Protein AF-A0A7S1X0F4-F1 (afdb_monomer)

Nearest PDB structures (foldseek):
  4doo-assembly2_B  TM=9.047E-01  e=1.017E-12  Arabidopsis thaliana
  5yx3-assembly1_B  TM=8.019E-01  e=1.095E-11  Deschampsia antarctica
  8v8l-assembly2_B  TM=7.979E-01  e=3.130E-11  Panicum virgatum
  8xks-assembly1_H  TM=5.346E-01  e=3.835E-09  Chlamydomonas reinhardtii
  8xqx-assembly1_P  TM=5.191E-01  e=1.614E-08  Chlamydomonas reinhardtii

Organism: NCBI:txid63592

pLDDT: mean 70.13, std 28.46, range [26.03, 98.5]

Mean predicted aligned error: 17.76 Å

Sequence (353 aa):
MAAVAEEIHAGSSAGRATQQRGRSGRRRWGPIKAVRGVAQGLTSVVRAPARRLRNRNRRGMASMSSQLMEPALSGGTFNQSFQFQQHLDWLTTTVAGGLGRLVTGQQQQNSGLSMSAEERGMSRREFNFPEQLCVDGSCQELAATGHRTWGSWKDGRGLLQIKIYDFALYVDKDKARRSEVGSKFRHREFSDLRDDRQYYNSLRSAPDINMSLLVRTNHVLPIGVMAREYERILRKRITLVGGDRHDPDLNTMLDYFKESNLPEHVKWGPGSVRKGTVLTFRRTGCGGLAAKANHEDLGEVPSQQVAAALFDLYLGDNPVHHKAKRVAGQKVHEIISNAETPVHSLIPKLLPV

Secondary structure (DSSP, 8-state):
------------------------------PPPP---------------------------------------------SHHHHHHHHHHHHHHHHHTTSS--S------------HHHHHTTS------SEEEETTEEEEEEEEEEEEE--GGGT-TT--EEEEEEEEEE-HHHHHHSHHHHHHTTS-HHHHTT-HHHHHHHHH-TTS-EEEEEEESS-EEHHHHHHHHHHHHHHHHHHTTS-TT-HHHHHHHHTTSTTTS-GGGEEETTEEPTTPEEEEEE-TTS-EEEEETTEEEEEE--HHHHHHHHHHHHSSS-S-HHHHHHHHHHHHHHHHT-PPPS----------

Foldseek 3Di:
DDDDDDDDDDDDDDDDDDDDDDDDDDDDDDDDDDDDDDDDDDDDDDDDDDDDDDDDDDDDDDDDDDDDDDDDDPDDPDDDVQVVQVPVVVVVCCVVVVVPDDPDDDDDDDDDDPPDVVVVVPLDPDDDDDQWDDDPNAIWGWQFKDFFFRDDVVNVRNVRRHTFKIKTKTWRLVLLQPFPLLVPPLPPDLVVVLLPQVSLLCVLQGLSIKMKMKIFGQAKAFLVVVLVSCLVQLLVLLVVNVHHSVPVLNVVVSVLSPPVNDDPVQAPDPRIGDHGWMWMWIQDNLLWIWIDTPPHTSDIGNDNSSSSSVSCCCQNPPHSDSVRNSSSSVSSNCSSNPDDDPPPPPPPPDDDD

Structure (mmCIF, N/CA/C/O backbone):
data_AF-A0A7S1X0F4-F1
#
_entry.id   AF-A0A7S1X0F4-F1
#
loop_
_atom_site.group_PDB
_atom_site.id
_atom_site.type_symbol
_atom_site.label_atom_id
_atom_site.label_alt_id
_atom_site.label_comp_id
_atom_site.label_asym_id
_atom_site.label_entity_id
_atom_site.label_seq_id
_atom_site.pdbx_PDB_ins_code
_atom_site.Cartn_x
_atom_site.Cartn_y
_atom_site.Cartn_z
_atom_site.occupancy
_atom_site.B_iso_or_equiv
_atom_site.auth_seq_id
_atom_site.auth_comp_id
_atom_site.auth_asym_id
_atom_site.auth_atom_id
_atom_site.pdbx_PDB_model_num
ATOM 1 N N . MET A 1 1 ? 33.341 29.791 46.006 1.00 37.56 1 MET A N 1
ATOM 2 C CA . MET A 1 1 ? 34.289 28.835 45.395 1.00 37.56 1 MET A CA 1
ATOM 3 C C . MET A 1 1 ? 33.943 28.784 43.911 1.00 37.56 1 MET A C 1
ATOM 5 O O . MET A 1 1 ? 32.870 28.302 43.592 1.00 37.56 1 MET A O 1
ATOM 9 N N . ALA A 1 2 ? 34.533 29.667 43.094 1.00 28.64 2 ALA A N 1
ATOM 10 C CA . ALA A 1 2 ? 35.753 29.420 42.296 1.00 28.64 2 ALA A CA 1
ATOM 11 C C . ALA A 1 2 ? 35.524 28.242 41.317 1.00 28.64 2 ALA A C 1
ATOM 13 O O . ALA A 1 2 ? 35.386 27.123 41.788 1.00 28.64 2 ALA A O 1
ATOM 14 N N . ALA A 1 3 ? 35.184 28.464 40.039 1.00 29.78 3 ALA A N 1
ATOM 15 C CA . ALA A 1 3 ? 35.990 28.971 38.907 1.00 29.78 3 ALA A CA 1
ATOM 16 C C . ALA A 1 3 ? 36.873 27.890 38.244 1.00 29.78 3 ALA A C 1
ATOM 18 O O . ALA A 1 3 ? 37.246 26.932 38.910 1.00 29.78 3 ALA A O 1
ATOM 19 N N . VAL A 1 4 ? 37.233 28.158 36.973 1.00 30.72 4 VAL A N 1
ATOM 20 C CA . VAL A 1 4 ? 38.192 27.495 36.044 1.00 30.72 4 VAL A CA 1
ATOM 21 C C . VAL A 1 4 ? 37.454 26.731 34.921 1.00 30.72 4 VAL A C 1
ATOM 23 O O . VAL A 1 4 ? 36.826 25.718 35.196 1.00 30.72 4 VAL A O 1
ATOM 26 N N . ALA A 1 5 ? 37.269 27.226 33.685 1.00 34.38 5 ALA A N 1
ATOM 27 C CA . ALA A 1 5 ? 38.135 27.871 32.673 1.00 34.38 5 ALA A CA 1
ATOM 28 C C . ALA A 1 5 ? 39.101 26.904 31.965 1.00 34.38 5 ALA A C 1
ATOM 30 O O . ALA A 1 5 ? 39.997 26.385 32.613 1.00 34.38 5 ALA A O 1
ATOM 31 N N . GLU A 1 6 ? 38.967 26.750 30.640 1.00 32.12 6 GLU A N 1
ATOM 32 C CA . GLU A 1 6 ? 40.110 26.845 29.718 1.00 32.12 6 GLU A CA 1
ATOM 33 C C . GLU A 1 6 ? 39.665 27.002 28.253 1.00 32.12 6 GLU A C 1
ATOM 35 O O . GLU A 1 6 ? 38.881 26.225 27.711 1.00 32.12 6 GLU A O 1
ATOM 40 N N . GLU A 1 7 ? 40.205 28.045 27.636 1.00 32.75 7 GLU A N 1
ATOM 41 C CA . GLU A 1 7 ? 40.198 28.406 26.224 1.00 32.75 7 GLU A CA 1
ATOM 42 C C . GLU A 1 7 ? 41.666 28.712 25.911 1.00 32.75 7 GLU A C 1
ATOM 44 O O . GLU A 1 7 ? 42.211 29.567 26.600 1.00 32.75 7 GLU A O 1
ATOM 49 N N . ILE A 1 8 ? 42.305 28.078 24.914 1.00 34.28 8 ILE A N 1
ATOM 50 C CA . ILE A 1 8 ? 43.497 28.636 24.241 1.00 34.28 8 ILE A CA 1
ATOM 51 C C . ILE A 1 8 ? 43.528 28.249 22.749 1.00 34.28 8 ILE A C 1
ATOM 53 O O . ILE A 1 8 ? 43.433 27.086 22.359 1.00 34.28 8 ILE A O 1
ATOM 57 N N . HIS A 1 9 ? 43.714 29.297 21.943 1.00 37.78 9 HIS A N 1
ATOM 58 C CA . HIS A 1 9 ? 44.044 29.385 20.519 1.00 37.78 9 HIS A CA 1
ATOM 59 C C . HIS A 1 9 ? 45.505 29.047 20.159 1.00 37.78 9 HIS A C 1
ATOM 61 O O . HIS A 1 9 ? 46.408 29.336 20.933 1.00 37.78 9 HIS A O 1
ATOM 67 N N . ALA A 1 10 ? 45.734 28.648 18.899 1.00 32.22 10 ALA A N 1
ATOM 68 C CA . ALA A 1 10 ? 46.744 29.177 17.946 1.00 32.22 10 ALA A CA 1
ATOM 69 C C . ALA A 1 10 ? 46.729 28.285 16.678 1.00 32.22 10 ALA A C 1
ATOM 71 O O . ALA A 1 10 ? 46.531 27.085 16.801 1.00 32.22 10 ALA A O 1
ATOM 72 N N . GLY A 1 11 ? 46.912 28.703 15.422 1.00 32.06 11 GLY A N 1
ATOM 73 C CA . GLY A 1 11 ? 47.328 29.964 14.810 1.00 32.06 11 GLY A CA 1
ATOM 74 C C . GLY A 1 11 ? 48.292 29.685 13.630 1.00 32.06 11 GLY A C 1
ATOM 75 O O . GLY A 1 11 ? 49.287 29.002 13.833 1.00 32.06 11 GLY A O 1
ATOM 76 N N . SER A 1 12 ? 48.025 30.284 12.451 1.00 34.06 12 SER A N 1
ATOM 77 C CA . SER A 1 12 ? 48.935 30.527 11.288 1.00 34.06 12 SER A CA 1
ATOM 78 C C . SER A 1 12 ? 49.400 29.337 10.411 1.00 34.06 12 SER A C 1
ATOM 80 O O . SER A 1 12 ? 49.600 28.243 10.902 1.00 34.06 12 SER A O 1
ATOM 82 N N . SER A 1 13 ? 49.671 29.444 9.095 1.00 35.81 13 SER A N 1
ATOM 83 C CA . SER A 1 13 ? 49.665 30.558 8.123 1.00 35.81 13 SER A CA 1
ATOM 84 C C . SER A 1 13 ? 49.889 30.057 6.673 1.00 35.81 13 SER A C 1
ATOM 86 O O . SER A 1 13 ? 50.553 29.051 6.461 1.00 35.81 13 SER A O 1
ATOM 88 N N . ALA A 1 14 ? 49.366 30.841 5.718 1.00 38.28 14 ALA A N 1
ATOM 89 C CA . ALA A 1 14 ? 49.874 31.222 4.385 1.00 38.28 14 ALA A CA 1
ATOM 90 C C . ALA A 1 14 ? 50.371 30.196 3.329 1.00 38.28 14 ALA A C 1
ATOM 92 O O . ALA A 1 14 ? 51.371 29.510 3.494 1.00 38.28 14 ALA A O 1
ATOM 93 N N . GLY A 1 15 ? 49.800 30.317 2.119 1.00 31.64 15 GLY A N 1
ATOM 94 C CA . GLY A 1 15 ? 50.419 29.918 0.847 1.00 31.64 15 GLY A CA 1
ATOM 95 C C . GLY A 1 15 ? 49.664 30.487 -0.366 1.00 31.64 15 GLY A C 1
ATOM 96 O O . GLY A 1 15 ? 48.564 30.047 -0.677 1.00 31.64 15 GLY A O 1
ATOM 97 N N . ARG A 1 16 ? 50.243 31.502 -1.026 1.00 38.06 16 ARG A N 1
ATOM 98 C CA . ARG A 1 16 ? 49.793 32.132 -2.291 1.00 38.06 16 ARG A CA 1
ATOM 99 C C . ARG A 1 16 ? 49.884 31.162 -3.477 1.00 38.06 16 ARG A C 1
ATOM 101 O O . ARG A 1 16 ? 50.877 30.451 -3.548 1.00 38.06 16 ARG A O 1
ATOM 108 N N . ALA A 1 17 ? 49.011 31.312 -4.485 1.00 35.34 17 ALA A N 1
ATOM 109 C CA . ALA A 1 17 ? 49.387 31.182 -5.906 1.00 35.34 17 ALA A CA 1
ATOM 110 C C . ALA A 1 17 ? 48.273 31.613 -6.896 1.00 35.34 17 ALA A C 1
ATOM 112 O O . ALA A 1 17 ? 47.248 30.962 -7.044 1.00 35.34 17 ALA A O 1
ATOM 113 N N . THR A 1 18 ? 48.571 32.706 -7.602 1.00 37.03 18 THR A N 1
ATOM 114 C CA . THR A 1 18 ? 48.453 32.909 -9.061 1.00 37.03 18 THR A CA 1
ATOM 115 C C . THR A 1 18 ? 47.097 32.958 -9.791 1.00 37.03 18 THR A C 1
ATOM 117 O O . THR A 1 18 ? 46.444 31.976 -10.118 1.00 37.03 18 THR A O 1
ATOM 120 N N . GLN A 1 19 ? 46.816 34.188 -10.214 1.00 39.53 19 GLN A N 1
ATOM 121 C CA . GLN A 1 19 ? 46.000 34.666 -11.325 1.00 39.53 19 GLN A CA 1
ATOM 122 C C . GLN A 1 19 ? 46.551 34.233 -12.702 1.00 39.53 19 GLN A C 1
ATOM 124 O O . GLN A 1 19 ? 47.724 34.477 -12.967 1.00 39.53 19 GLN A O 1
ATOM 129 N N . GLN A 1 20 ? 45.709 33.734 -13.624 1.00 36.78 20 GLN A N 1
ATOM 130 C CA . GLN A 1 20 ? 45.892 33.947 -15.074 1.00 36.78 20 GLN A CA 1
ATOM 131 C C . GLN A 1 20 ? 44.615 33.726 -15.922 1.00 36.78 20 GLN A C 1
ATOM 133 O O . GLN A 1 20 ? 44.025 32.656 -15.970 1.00 36.78 20 GLN A O 1
ATOM 138 N N . ARG A 1 21 ? 44.232 34.819 -16.597 1.00 33.50 21 ARG A N 1
ATOM 139 C CA . ARG A 1 21 ? 43.637 34.989 -17.941 1.00 33.50 21 ARG A CA 1
ATOM 140 C C . ARG A 1 21 ? 42.965 33.792 -18.656 1.00 33.50 21 ARG A C 1
ATOM 142 O O . ARG A 1 21 ? 43.633 32.924 -19.190 1.00 33.50 21 ARG A O 1
ATOM 149 N N . GLY A 1 22 ? 41.666 33.969 -18.920 1.00 30.94 22 GLY A N 1
ATOM 150 C CA . GLY A 1 22 ? 41.141 34.274 -20.264 1.00 30.94 22 GLY A CA 1
ATOM 151 C C . GLY A 1 22 ? 41.027 33.153 -21.306 1.00 30.94 22 GLY A C 1
ATOM 152 O O . GLY A 1 22 ? 42.028 32.724 -21.856 1.00 30.94 22 GLY A O 1
ATOM 153 N N . ARG A 1 23 ? 39.799 32.867 -21.765 1.00 35.22 23 ARG A N 1
ATOM 154 C CA . ARG A 1 23 ? 39.347 33.177 -23.142 1.00 35.22 23 ARG A CA 1
ATOM 155 C C . ARG A 1 23 ? 37.924 32.681 -23.422 1.00 35.22 23 ARG A C 1
ATOM 157 O O . ARG A 1 23 ? 37.535 31.560 -23.129 1.00 35.22 23 ARG A O 1
ATOM 164 N N . SER A 1 24 ? 37.196 33.584 -24.063 1.00 36.53 24 SER A N 1
ATOM 165 C CA . SER A 1 24 ? 35.910 33.472 -24.745 1.00 36.53 24 SER A CA 1
ATOM 166 C C . SER A 1 24 ? 35.731 32.242 -25.646 1.00 36.53 24 SER A C 1
ATOM 168 O O . SER A 1 24 ? 36.534 32.019 -26.551 1.00 36.53 24 SER A O 1
ATOM 170 N N . GLY A 1 25 ? 34.583 31.573 -25.518 1.00 33.12 25 GLY A N 1
ATOM 171 C CA . GLY A 1 25 ? 34.045 30.633 -26.504 1.00 33.12 25 GLY A CA 1
ATOM 172 C C . GLY A 1 25 ? 32.607 30.996 -26.876 1.00 33.12 25 GLY A C 1
ATOM 173 O O . GLY A 1 25 ? 31.660 30.453 -26.318 1.00 33.12 25 GLY A O 1
ATOM 174 N N . ARG A 1 26 ? 32.439 31.936 -27.816 1.00 35.41 26 ARG A N 1
ATOM 175 C CA . ARG A 1 26 ? 31.153 32.240 -28.466 1.00 35.41 26 ARG A CA 1
ATOM 176 C C . ARG A 1 26 ? 30.735 31.038 -29.324 1.00 35.41 26 ARG A C 1
ATOM 178 O O . ARG A 1 26 ? 31.394 30.763 -30.323 1.00 35.41 26 ARG A O 1
ATOM 185 N N . ARG A 1 27 ? 29.627 30.362 -28.999 1.00 37.28 27 ARG A N 1
ATOM 186 C CA . ARG A 1 27 ? 28.960 29.442 -29.937 1.00 37.28 27 ARG A CA 1
ATOM 187 C C . ARG A 1 27 ? 27.895 30.204 -30.720 1.00 37.28 27 ARG A C 1
ATOM 189 O O . ARG A 1 27 ? 26.864 30.610 -30.195 1.00 37.28 27 ARG A O 1
ATOM 196 N N . ARG A 1 28 ? 28.234 30.433 -31.986 1.00 32.72 28 ARG A N 1
ATOM 197 C CA . ARG A 1 28 ? 27.423 31.016 -33.053 1.00 32.72 28 ARG A CA 1
ATOM 198 C C . ARG A 1 28 ? 26.321 30.015 -33.420 1.00 32.72 28 ARG A C 1
ATOM 200 O O . ARG A 1 28 ? 26.633 28.926 -33.890 1.00 32.72 28 ARG A O 1
ATOM 207 N N . TRP A 1 29 ? 25.062 30.390 -33.226 1.00 33.31 29 TRP A N 1
ATOM 208 C CA . TRP A 1 29 ? 23.932 29.767 -33.913 1.00 33.31 29 TRP A CA 1
ATOM 209 C C . TRP A 1 29 ? 23.769 30.452 -35.274 1.00 33.31 29 TRP A C 1
ATOM 211 O O . TRP A 1 29 ? 23.760 31.679 -35.360 1.00 33.31 29 TRP A O 1
ATOM 221 N N . GLY A 1 30 ? 23.707 29.650 -36.334 1.00 30.59 30 GLY A N 1
ATOM 222 C CA . GLY A 1 30 ? 23.440 30.056 -37.714 1.00 30.59 30 GLY A CA 1
ATOM 223 C C . GLY A 1 30 ? 22.347 29.165 -38.320 1.00 30.59 30 GLY A C 1
ATOM 224 O O . GLY A 1 30 ? 22.032 28.129 -37.738 1.00 30.59 30 GLY A O 1
ATOM 225 N N . PRO A 1 31 ? 21.709 29.588 -39.422 1.00 42.00 31 PRO A N 1
ATOM 226 C CA . PRO A 1 31 ? 20.255 29.692 -39.454 1.00 42.00 31 PRO A CA 1
ATOM 227 C C . PRO A 1 31 ? 19.518 28.523 -40.114 1.00 42.00 31 PRO A C 1
ATOM 229 O O . PRO A 1 31 ? 20.021 27.816 -40.985 1.00 42.00 31 PRO A O 1
ATOM 232 N N . ILE A 1 32 ? 18.253 28.426 -39.708 1.00 35.25 32 ILE A N 1
ATOM 233 C CA . ILE A 1 32 ? 17.169 27.638 -40.290 1.00 35.25 32 ILE A CA 1
ATOM 234 C C . ILE A 1 32 ? 16.947 28.078 -41.744 1.00 35.25 32 ILE A C 1
ATOM 236 O O . ILE A 1 32 ? 16.670 29.249 -42.008 1.00 35.25 32 ILE A O 1
ATOM 240 N N . LYS A 1 33 ? 17.023 27.133 -42.688 1.00 34.59 33 LYS A N 1
ATOM 241 C CA . LYS A 1 33 ? 16.486 27.312 -44.041 1.00 34.59 33 LYS A CA 1
ATOM 242 C C . LYS A 1 33 ? 15.025 26.873 -44.063 1.00 34.59 33 LYS A C 1
ATOM 244 O O . LYS A 1 33 ? 14.714 25.706 -43.851 1.00 34.59 33 LYS A O 1
ATOM 249 N N . ALA A 1 34 ? 14.154 27.835 -44.342 1.00 35.03 34 ALA A N 1
ATOM 250 C CA . ALA A 1 34 ? 12.789 27.612 -44.781 1.00 35.03 34 ALA A CA 1
ATOM 251 C C . ALA A 1 34 ? 12.784 27.116 -46.235 1.00 35.03 34 ALA A C 1
ATOM 253 O O . ALA A 1 34 ? 13.505 27.659 -47.073 1.00 35.03 34 ALA A O 1
ATOM 254 N N . VAL A 1 35 ? 11.927 26.142 -46.545 1.00 33.81 35 VAL A N 1
ATOM 255 C CA . VAL A 1 35 ? 11.495 25.856 -47.917 1.00 33.81 35 VAL A CA 1
ATOM 256 C C . VAL A 1 35 ? 9.972 25.917 -47.950 1.00 33.81 35 VAL A C 1
ATOM 258 O O . VAL A 1 35 ? 9.279 25.216 -47.218 1.00 33.81 35 VAL A O 1
ATOM 261 N N . ARG A 1 36 ? 9.490 26.841 -48.782 1.00 33.84 36 ARG A N 1
ATOM 262 C CA . ARG A 1 36 ? 8.108 27.044 -49.222 1.00 33.84 36 ARG A CA 1
ATOM 263 C C . ARG A 1 36 ? 7.824 26.160 -50.440 1.00 33.84 36 ARG A C 1
ATOM 265 O O . ARG A 1 36 ? 8.713 25.963 -51.261 1.00 33.84 36 ARG A O 1
ATOM 272 N N . GLY A 1 37 ? 6.547 25.820 -50.614 1.00 29.34 37 GLY A N 1
ATOM 273 C CA . GLY A 1 37 ? 5.938 25.371 -51.874 1.00 29.34 37 GLY A CA 1
ATOM 274 C C . GLY A 1 37 ? 5.319 23.975 -51.744 1.00 29.34 37 GLY A C 1
ATOM 275 O O . GLY A 1 37 ? 5.932 23.107 -51.148 1.00 29.34 37 GLY A O 1
ATOM 276 N N . VAL A 1 38 ? 4.120 23.662 -52.233 1.00 34.34 38 VAL A N 1
ATOM 277 C CA . VAL A 1 38 ? 3.178 24.348 -53.128 1.00 34.34 38 VAL A CA 1
ATOM 278 C C . VAL A 1 38 ? 1.778 23.791 -52.824 1.00 34.34 38 VAL A C 1
ATOM 280 O O . VAL A 1 38 ? 1.626 22.620 -52.489 1.00 34.34 38 VAL A O 1
ATOM 283 N N . ALA A 1 39 ? 0.767 24.653 -52.927 1.00 32.94 39 ALA A N 1
ATOM 284 C CA . ALA A 1 39 ? -0.648 24.320 -52.839 1.00 32.94 39 ALA A CA 1
ATOM 285 C C . ALA A 1 39 ? -1.203 23.848 -54.192 1.00 32.94 39 ALA A C 1
ATOM 287 O O . ALA A 1 39 ? -0.856 24.426 -55.214 1.00 32.94 39 ALA A O 1
ATOM 288 N N . GLN A 1 40 ? -2.115 22.877 -54.154 1.00 34.41 40 GLN A N 1
ATOM 289 C CA . GLN A 1 40 ? -3.220 22.588 -55.087 1.00 34.41 40 GLN A CA 1
ATOM 290 C C . GLN A 1 40 ? -4.029 21.501 -54.352 1.00 34.41 40 GLN A C 1
ATOM 292 O O . GLN A 1 40 ? -3.464 20.495 -53.950 1.00 34.41 40 GLN A O 1
ATOM 297 N N . GLY A 1 41 ? -5.276 21.682 -53.932 1.00 30.16 41 GLY A N 1
ATOM 298 C CA . GLY A 1 41 ? -6.433 22.166 -54.667 1.00 30.16 41 GLY A CA 1
ATOM 299 C C . GLY A 1 41 ? -7.399 20.981 -54.741 1.00 30.16 41 GLY A C 1
ATOM 300 O O . GLY A 1 41 ? -7.011 19.945 -55.258 1.00 30.16 41 GLY A O 1
ATOM 301 N N . LEU A 1 42 ? -8.596 21.101 -54.158 1.00 34.09 42 LEU A N 1
ATOM 302 C CA . LEU A 1 42 ? -9.863 20.586 -54.694 1.00 34.09 42 LEU A CA 1
ATOM 303 C C . LEU A 1 42 ? -10.993 20.794 -53.681 1.00 34.09 42 LEU A C 1
ATOM 305 O O . LEU A 1 42 ? -11.011 20.295 -52.560 1.00 34.09 42 LEU A O 1
ATOM 309 N N . THR A 1 43 ? -11.937 21.592 -54.145 1.00 34.97 43 THR A N 1
ATOM 310 C CA . THR A 1 43 ? -13.258 21.871 -53.612 1.00 34.97 43 THR A CA 1
ATOM 311 C C . THR A 1 43 ? -14.169 20.649 -53.722 1.00 34.97 43 THR A C 1
ATOM 313 O O . THR A 1 43 ? -14.230 20.036 -54.784 1.00 34.97 43 THR A O 1
ATOM 316 N N . SER A 1 44 ? -15.013 20.397 -52.724 1.00 34.97 44 SER A N 1
ATOM 317 C CA . SER A 1 44 ? -16.427 20.133 -53.015 1.00 34.97 44 SER A CA 1
ATOM 318 C C . SER A 1 44 ? -17.307 20.489 -51.821 1.00 34.97 44 SER A C 1
ATOM 320 O O . SER A 1 44 ? -17.052 20.153 -50.669 1.00 34.97 44 SER A O 1
ATOM 322 N N . VAL A 1 45 ? -18.324 21.271 -52.157 1.00 35.09 45 VAL A N 1
ATOM 323 C CA . VAL A 1 45 ? -19.400 21.773 -51.317 1.00 35.09 45 VAL A CA 1
ATOM 324 C C . VAL A 1 45 ? -20.507 20.726 -51.329 1.00 35.09 45 VAL A C 1
ATOM 326 O O . VAL A 1 45 ? -20.960 20.348 -52.405 1.00 35.09 45 VAL A O 1
ATOM 329 N N . VAL A 1 46 ? -21.011 20.325 -50.162 1.00 35.59 46 VAL A N 1
ATOM 330 C CA . VAL A 1 46 ? -22.331 19.687 -50.059 1.00 35.59 46 VAL A CA 1
ATOM 331 C C . VAL A 1 46 ? -23.190 20.514 -49.111 1.00 35.59 46 VAL A C 1
ATOM 333 O O . VAL A 1 46 ? -23.004 20.531 -47.897 1.00 35.59 46 VAL A O 1
ATOM 336 N N . ARG A 1 47 ? -24.124 21.251 -49.719 1.00 35.09 47 ARG A N 1
ATOM 337 C CA . ARG A 1 47 ? -25.277 21.891 -49.079 1.00 35.09 47 ARG A CA 1
ATOM 338 C C . ARG A 1 47 ? -26.310 20.815 -48.743 1.00 35.09 47 ARG A C 1
ATOM 340 O O . ARG A 1 47 ? -26.661 20.027 -49.614 1.00 35.09 47 ARG A O 1
ATOM 347 N N . ALA A 1 48 ? -26.886 20.880 -47.547 1.00 32.84 48 ALA A N 1
ATOM 348 C CA . ALA A 1 48 ? -28.187 20.285 -47.249 1.00 32.84 48 ALA A CA 1
ATOM 349 C C . ALA A 1 48 ? -29.069 21.313 -46.506 1.00 32.84 48 ALA A C 1
ATOM 351 O O . ALA A 1 48 ? -28.533 22.176 -45.806 1.00 32.84 48 ALA A O 1
ATOM 352 N N . PRO A 1 49 ? -30.399 21.304 -46.718 1.00 43.16 49 PRO A N 1
ATOM 353 C CA . PRO A 1 49 ? -31.232 22.493 -46.577 1.00 43.16 49 PRO A CA 1
ATOM 354 C C . PRO A 1 49 ? -31.896 22.646 -45.203 1.00 43.16 49 PRO A C 1
ATOM 356 O O . PRO A 1 49 ? -32.266 21.682 -44.537 1.00 43.16 49 PRO A O 1
ATOM 359 N N . ALA A 1 50 ? -32.138 23.906 -44.843 1.00 34.09 50 ALA A N 1
ATOM 360 C CA . ALA A 1 50 ? -32.973 24.316 -43.727 1.00 34.09 50 ALA A CA 1
ATOM 361 C C . ALA A 1 50 ? -34.469 24.146 -44.054 1.00 34.09 50 ALA A C 1
ATOM 363 O O . ALA A 1 50 ? -34.944 24.615 -45.090 1.00 34.09 50 ALA A O 1
ATOM 364 N N . ARG A 1 51 ? -35.237 23.562 -43.126 1.00 35.00 51 ARG A N 1
ATOM 365 C CA . ARG A 1 51 ? -36.704 23.671 -43.082 1.00 35.00 51 ARG A CA 1
ATOM 366 C C . ARG A 1 51 ? -37.122 24.462 -41.842 1.00 35.00 51 ARG A C 1
ATOM 368 O O . ARG A 1 51 ? -36.913 24.032 -40.715 1.00 35.00 51 ARG A O 1
ATOM 375 N N . ARG A 1 52 ? -37.732 25.626 -42.086 1.00 36.12 52 ARG A N 1
ATOM 376 C CA . ARG A 1 52 ? -38.528 26.422 -41.139 1.00 36.12 52 ARG A CA 1
ATOM 377 C C . ARG A 1 52 ? -39.986 25.959 -41.184 1.00 36.12 52 ARG A C 1
ATOM 379 O O . ARG A 1 52 ? -40.563 25.979 -42.264 1.00 36.12 52 ARG A O 1
ATOM 386 N N . LEU A 1 53 ? -40.601 25.729 -40.025 1.00 41.66 53 LEU A N 1
ATOM 387 C CA . LEU A 1 53 ? -42.034 25.940 -39.745 1.00 41.66 53 LEU A CA 1
ATOM 388 C C . LEU A 1 53 ? -42.113 26.407 -38.277 1.00 41.66 53 LEU A C 1
ATOM 390 O O . LEU A 1 53 ? -41.641 25.713 -37.390 1.00 41.66 53 LEU A O 1
ATOM 394 N N . ARG A 1 54 ? -42.326 27.696 -37.992 1.00 34.72 54 ARG A N 1
ATOM 395 C CA . ARG A 1 54 ? -43.593 28.459 -37.925 1.00 34.72 54 ARG A CA 1
ATOM 396 C C . ARG A 1 54 ? -44.457 28.148 -36.683 1.00 34.72 54 ARG A C 1
ATOM 398 O O . ARG A 1 54 ? -45.433 27.423 -36.745 1.00 34.72 54 ARG A O 1
ATOM 405 N N . ASN A 1 55 ? -44.053 28.773 -35.578 1.00 35.53 55 ASN A N 1
ATOM 406 C CA . ASN A 1 55 ? -44.818 29.587 -34.619 1.00 35.53 55 ASN A CA 1
ATOM 407 C C . ASN A 1 55 ? -46.372 29.565 -34.657 1.00 35.53 55 ASN A C 1
ATOM 409 O O . ASN A 1 55 ? -46.954 29.986 -35.659 1.00 35.53 55 ASN A O 1
ATOM 413 N N . ARG A 1 56 ? -47.021 29.294 -33.506 1.00 34.97 56 ARG A N 1
ATOM 414 C CA . ARG A 1 56 ? -48.200 30.051 -33.014 1.00 34.97 56 ARG A CA 1
ATOM 415 C C . ARG A 1 56 ? -48.557 29.732 -31.543 1.00 34.97 56 ARG A C 1
ATOM 417 O O . ARG A 1 56 ? -48.891 28.597 -31.254 1.00 34.97 56 ARG A O 1
ATOM 424 N N . ASN A 1 57 ? -48.538 30.786 -30.703 1.00 34.03 57 ASN A N 1
ATOM 425 C CA . ASN A 1 57 ? -49.579 31.277 -29.756 1.00 34.03 57 ASN A CA 1
ATOM 426 C C . ASN A 1 57 ? -50.309 30.286 -28.809 1.00 34.03 57 ASN A C 1
ATOM 428 O O . ASN A 1 57 ? -50.706 29.224 -29.241 1.00 34.03 57 ASN A O 1
ATOM 432 N N . ARG A 1 58 ? -50.739 30.602 -27.572 1.00 35.97 58 ARG A N 1
ATOM 433 C CA . ARG A 1 58 ? -50.728 31.785 -26.675 1.00 35.97 58 ARG A CA 1
ATOM 434 C C . ARG A 1 58 ? -51.424 31.368 -25.347 1.00 35.97 58 ARG A C 1
ATOM 436 O O . ARG A 1 58 ? -52.421 30.667 -25.421 1.00 35.97 58 ARG A O 1
ATOM 443 N N . ARG A 1 59 ? -51.018 32.016 -24.239 1.00 33.84 59 ARG A N 1
ATOM 444 C CA . ARG A 1 59 ? -51.792 32.472 -23.043 1.00 33.84 59 ARG A CA 1
ATOM 445 C C . ARG A 1 59 ? -52.318 31.481 -21.981 1.00 33.84 59 ARG A C 1
ATOM 447 O O . ARG A 1 59 ? -53.009 30.527 -22.296 1.00 33.84 59 ARG A O 1
ATOM 454 N N . GLY A 1 60 ? -52.133 31.903 -20.718 1.00 30.05 60 GLY A N 1
ATOM 455 C CA . GLY A 1 60 ? -52.932 31.524 -19.537 1.00 30.05 60 GLY A CA 1
ATOM 456 C C . GLY A 1 60 ? -52.143 31.512 -18.213 1.00 30.05 60 GLY A C 1
ATOM 457 O O . GLY A 1 60 ? -51.743 30.451 -17.770 1.00 30.05 60 GLY A O 1
ATOM 458 N N . MET A 1 61 ? -51.654 32.664 -17.735 1.00 31.81 61 MET A N 1
ATOM 459 C CA . MET A 1 61 ? -51.893 33.260 -16.395 1.00 31.81 61 MET A CA 1
ATOM 460 C C . MET A 1 61 ? -52.013 32.342 -15.152 1.00 31.81 61 MET A C 1
ATOM 462 O O . MET A 1 61 ? -52.977 31.607 -15.008 1.00 31.81 61 MET A O 1
ATOM 466 N N . ALA A 1 62 ? -51.087 32.609 -14.216 1.00 31.58 62 ALA A N 1
ATOM 467 C CA . ALA A 1 62 ? -51.227 32.759 -12.756 1.00 31.58 62 ALA A CA 1
ATOM 468 C C . ALA A 1 62 ? -51.709 31.583 -11.876 1.00 31.58 62 ALA A C 1
ATOM 470 O O . ALA A 1 62 ? -52.890 31.276 -11.853 1.00 31.58 62 ALA A O 1
ATOM 471 N N . SER A 1 63 ? -50.834 31.105 -10.977 1.00 32.69 63 SER A N 1
ATOM 472 C CA . SER A 1 63 ? -50.991 31.286 -9.517 1.00 32.69 63 SER A CA 1
ATOM 473 C C . SER A 1 63 ? -49.783 30.746 -8.737 1.00 32.69 63 SER A C 1
ATOM 475 O O . SER A 1 63 ? -49.125 29.796 -9.146 1.00 32.69 63 SER A O 1
ATOM 477 N N . MET A 1 64 ? -49.519 31.379 -7.597 1.00 32.72 64 MET A N 1
ATOM 478 C CA . MET A 1 64 ? -48.498 31.058 -6.599 1.00 32.72 64 MET A CA 1
ATOM 479 C C . MET A 1 64 ? -48.620 29.631 -6.047 1.00 32.72 64 MET A C 1
ATOM 481 O O . MET A 1 64 ? -49.731 29.201 -5.748 1.00 32.72 64 MET A O 1
ATOM 485 N N . SER A 1 65 ? -47.493 28.961 -5.787 1.00 30.48 65 SER A N 1
ATOM 486 C CA . SER A 1 65 ? -47.192 28.332 -4.486 1.00 30.48 65 SER A CA 1
ATOM 487 C C . SER A 1 65 ? -45.843 27.620 -4.505 1.00 30.48 65 SER A C 1
ATOM 489 O O . SER A 1 65 ? -45.511 26.865 -5.414 1.00 30.48 65 SER A O 1
ATOM 491 N N . SER A 1 66 ? -45.071 27.908 -3.466 1.00 33.75 66 SER A N 1
ATOM 492 C CA . SER A 1 66 ? -43.791 27.323 -3.105 1.00 33.75 66 SER A CA 1
ATOM 493 C C . SER A 1 66 ? -43.920 25.820 -2.870 1.00 33.75 66 SER A C 1
ATOM 495 O O . SER A 1 66 ? -44.759 25.419 -2.070 1.00 33.75 66 SER A O 1
ATOM 497 N N . GLN A 1 67 ? -43.055 25.007 -3.478 1.00 31.19 67 GLN A N 1
ATOM 498 C CA . GLN A 1 67 ? -42.679 23.696 -2.946 1.00 31.19 67 GLN A CA 1
ATOM 499 C C . GLN A 1 67 ? -41.376 23.208 -3.589 1.00 31.19 67 GLN A C 1
ATOM 501 O O . GLN A 1 67 ? -41.168 23.304 -4.797 1.00 31.19 67 GLN A O 1
ATOM 506 N N . LEU A 1 68 ? -40.483 22.751 -2.714 1.00 35.16 68 LEU A N 1
ATOM 507 C CA . LEU A 1 68 ? -39.179 22.163 -2.985 1.00 35.16 68 LEU A CA 1
ATOM 508 C C . LEU A 1 68 ? -39.293 20.977 -3.953 1.00 35.16 68 LEU A C 1
ATOM 510 O O . LEU A 1 68 ? -40.039 20.040 -3.684 1.00 35.16 68 LEU A O 1
ATOM 514 N N . MET A 1 69 ? -38.487 20.974 -5.015 1.00 26.73 69 MET A N 1
ATOM 515 C CA . MET A 1 69 ? -38.100 19.748 -5.711 1.00 26.73 69 MET A CA 1
ATOM 516 C C . MET A 1 69 ? -36.608 19.769 -6.028 1.00 26.73 69 MET A C 1
ATOM 518 O O . MET A 1 69 ? -36.071 20.736 -6.571 1.00 26.73 69 MET A O 1
ATOM 522 N N . GLU A 1 70 ? -35.968 18.666 -5.653 1.00 31.06 70 GLU A N 1
ATOM 523 C CA . GLU A 1 70 ? -34.627 18.256 -6.043 1.00 31.06 70 GLU A CA 1
ATOM 524 C C . GLU A 1 70 ? -34.449 18.240 -7.569 1.00 31.06 70 GLU A C 1
ATOM 526 O O . GLU A 1 70 ? -35.359 17.824 -8.292 1.00 31.06 70 GLU A O 1
ATOM 531 N N . PRO A 1 71 ? -33.247 18.540 -8.082 1.00 28.48 71 PRO A N 1
ATOM 532 C CA . PRO A 1 71 ? -32.825 18.021 -9.365 1.00 28.48 71 PRO A CA 1
ATOM 533 C C . PRO A 1 71 ? -32.037 16.720 -9.168 1.00 28.48 71 PRO A C 1
ATOM 535 O O . PRO A 1 71 ? -30.887 16.711 -8.726 1.00 28.48 71 PRO A O 1
ATOM 538 N N . ALA A 1 72 ? -32.658 15.616 -9.581 1.00 30.20 72 ALA A N 1
ATOM 539 C CA . ALA A 1 72 ? -31.970 14.383 -9.919 1.00 30.20 72 ALA A CA 1
ATOM 540 C C . ALA A 1 72 ? -30.946 14.656 -11.036 1.00 30.20 72 ALA A C 1
ATOM 542 O O . ALA A 1 72 ? -31.310 14.962 -12.172 1.00 30.20 72 ALA A O 1
ATOM 543 N N . LEU A 1 73 ? -29.656 14.521 -10.725 1.00 28.30 73 LEU A N 1
ATOM 544 C CA . LEU A 1 73 ? -28.590 14.469 -11.721 1.00 28.30 73 LEU A CA 1
ATOM 545 C C . LEU A 1 73 ? -28.206 13.010 -11.971 1.00 28.30 73 LEU A C 1
ATOM 547 O O . LEU A 1 73 ? -27.345 12.435 -11.308 1.00 28.30 73 LEU A O 1
ATOM 551 N N . SER A 1 74 ? -28.847 12.422 -12.981 1.00 33.62 74 SER A N 1
ATOM 552 C CA . SER A 1 74 ? -28.350 11.236 -13.669 1.00 33.62 74 SER A CA 1
ATOM 553 C C . SER A 1 74 ? -27.101 11.615 -14.476 1.00 33.62 74 SER A C 1
ATOM 555 O O . SER A 1 74 ? -27.197 12.189 -15.561 1.00 33.62 74 SER A O 1
ATOM 557 N N . GLY A 1 75 ? -25.919 11.313 -13.945 1.00 26.03 75 GLY A N 1
ATOM 558 C CA . GLY A 1 75 ? -24.642 11.437 -14.647 1.00 26.03 75 GLY A CA 1
ATOM 559 C C . GLY A 1 75 ? -24.031 10.060 -14.864 1.00 26.03 75 GLY A C 1
ATOM 560 O O . GLY A 1 75 ? -23.469 9.479 -13.939 1.00 26.03 75 GLY A O 1
ATOM 561 N N . GLY A 1 76 ? -24.166 9.523 -16.077 1.00 27.28 76 GLY A N 1
AT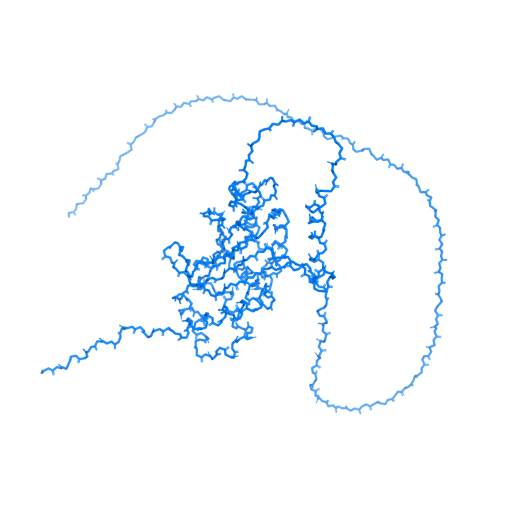OM 562 C CA . GLY A 1 76 ? -23.636 8.217 -16.457 1.00 27.28 76 GLY A CA 1
ATOM 563 C C . GLY A 1 76 ? -22.115 8.136 -16.316 1.00 27.28 76 GLY A C 1
ATOM 564 O O . GLY A 1 76 ? -21.369 8.819 -17.013 1.00 27.28 76 GLY A O 1
ATOM 565 N N . THR A 1 77 ? -21.643 7.245 -15.450 1.00 29.97 77 THR A N 1
ATOM 566 C CA . THR A 1 77 ? -20.239 6.840 -15.357 1.00 29.97 77 THR A CA 1
ATOM 567 C C . THR A 1 77 ? -19.994 5.652 -16.285 1.00 29.97 77 THR A C 1
ATOM 569 O O . THR A 1 77 ? -19.838 4.510 -15.860 1.00 29.97 77 THR A O 1
ATOM 572 N N . PHE A 1 78 ? -19.958 5.914 -17.592 1.00 30.33 78 PHE A N 1
ATOM 573 C CA . PHE A 1 78 ? -19.501 4.934 -18.575 1.00 30.33 78 PHE A CA 1
ATOM 574 C C . PHE A 1 78 ? -18.198 5.417 -19.223 1.00 30.33 78 PHE A C 1
ATOM 576 O O . PHE A 1 78 ? -18.088 6.562 -19.649 1.00 30.33 78 PHE A O 1
ATOM 583 N N . ASN A 1 79 ? -17.237 4.492 -19.329 1.00 36.16 79 ASN A N 1
ATOM 584 C CA . ASN A 1 79 ? -16.052 4.541 -20.195 1.00 36.16 79 ASN A CA 1
ATOM 585 C C . ASN A 1 79 ? -14.752 5.220 -19.687 1.00 36.16 79 ASN A C 1
ATOM 587 O O . ASN A 1 79 ? -14.241 6.150 -20.300 1.00 36.16 79 ASN A O 1
ATOM 591 N N . GLN A 1 80 ? -14.130 4.698 -18.617 1.00 39.25 80 GLN A N 1
ATOM 592 C CA . GLN A 1 80 ? -12.724 5.037 -18.278 1.00 39.25 80 GLN A CA 1
ATOM 593 C C . GLN A 1 80 ? -11.795 3.831 -18.055 1.00 39.25 80 GLN A C 1
ATOM 595 O O . GLN A 1 80 ? -10.576 3.975 -18.110 1.00 39.25 80 GLN A O 1
ATOM 600 N N . SER A 1 81 ? -12.335 2.626 -17.864 1.00 39.62 81 SER A N 1
ATOM 601 C CA . SER A 1 81 ? -11.561 1.375 -17.867 1.00 39.62 81 SER A CA 1
ATOM 602 C C . SER A 1 81 ? -11.145 0.929 -19.277 1.00 39.62 81 SER A C 1
ATOM 604 O O . SER A 1 81 ? -10.236 0.120 -19.414 1.00 39.62 81 SER A O 1
ATOM 606 N N . PHE A 1 82 ? -11.772 1.480 -20.321 1.00 34.84 82 PHE A N 1
ATOM 607 C CA . PHE A 1 82 ? -11.572 1.080 -21.717 1.00 34.84 82 PHE A CA 1
ATOM 608 C C . PHE A 1 82 ? -10.257 1.602 -22.324 1.00 34.84 82 PHE A C 1
ATOM 610 O O . PHE A 1 82 ? -9.599 0.887 -23.071 1.00 34.84 82 PHE A O 1
ATOM 617 N N . GLN A 1 83 ? -9.810 2.809 -21.950 1.00 40.38 83 GLN A N 1
ATOM 618 C CA . GLN A 1 83 ? -8.522 3.356 -22.414 1.00 40.38 83 GLN A CA 1
ATOM 619 C C . GLN A 1 83 ? -7.308 2.761 -21.681 1.00 40.38 83 GLN A C 1
ATOM 621 O O . GLN A 1 83 ? -6.222 2.698 -22.247 1.00 40.38 83 GLN A O 1
ATOM 626 N N . PHE A 1 84 ? -7.496 2.279 -20.447 1.00 43.22 84 PHE A N 1
ATOM 627 C CA . PHE A 1 84 ? -6.479 1.560 -19.666 1.00 43.22 84 PHE A CA 1
ATOM 628 C C . PHE A 1 84 ? -6.088 0.217 -20.307 1.00 43.22 84 PHE A C 1
ATOM 630 O O . PHE A 1 84 ? -4.942 -0.213 -20.204 1.00 43.22 84 PHE A O 1
ATOM 637 N N . GLN A 1 85 ? -7.024 -0.423 -21.009 1.00 45.69 85 GLN A N 1
ATOM 638 C CA . GLN A 1 85 ? -6.809 -1.729 -21.622 1.00 45.69 85 GLN A CA 1
ATOM 639 C C . GLN A 1 85 ? -5.930 -1.644 -22.885 1.00 45.69 85 GLN A C 1
ATOM 641 O O . GLN A 1 85 ? -4.980 -2.408 -23.022 1.00 45.69 85 GLN A O 1
ATOM 646 N N . GLN A 1 86 ? -6.166 -0.651 -23.751 1.00 45.16 86 GLN A N 1
ATOM 647 C CA . GLN A 1 86 ? -5.599 -0.605 -25.109 1.00 45.16 86 GLN A CA 1
ATOM 648 C C . GLN A 1 86 ? -4.071 -0.435 -25.191 1.00 45.16 86 GLN A C 1
ATOM 650 O O . GLN A 1 86 ? -3.476 -0.780 -26.209 1.00 45.16 86 GLN A O 1
ATOM 655 N N . HIS A 1 87 ? -3.404 0.087 -24.156 1.00 40.81 87 HIS A N 1
ATOM 656 C CA . HIS A 1 87 ? -1.965 0.382 -24.237 1.00 40.81 87 HIS A CA 1
ATOM 657 C C . HIS A 1 87 ? -1.062 -0.760 -23.738 1.00 40.81 87 HIS A C 1
ATOM 659 O O . HIS A 1 87 ? 0.050 -0.928 -24.239 1.00 40.81 87 HIS A O 1
ATOM 665 N N . LEU A 1 88 ? -1.552 -1.608 -22.823 1.00 44.16 88 LEU A N 1
ATOM 666 C CA . LEU A 1 88 ? -0.870 -2.860 -22.459 1.00 44.16 88 LEU A CA 1
ATOM 667 C C . LEU A 1 88 ? -0.928 -3.892 -23.600 1.00 44.16 88 LEU A C 1
ATOM 669 O O . LEU A 1 88 ? -0.040 -4.737 -23.717 1.00 44.16 88 LEU A O 1
ATOM 673 N N . ASP A 1 89 ? -1.924 -3.760 -24.480 1.00 42.06 89 ASP A N 1
ATOM 674 C CA . ASP A 1 89 ? -2.193 -4.645 -25.614 1.00 42.06 89 ASP A CA 1
ATOM 675 C C . ASP A 1 89 ? -1.108 -4.616 -26.707 1.00 42.06 89 ASP A C 1
ATOM 677 O O . ASP A 1 89 ? -0.874 -5.633 -27.364 1.00 42.06 89 ASP A O 1
ATOM 681 N N . TRP A 1 90 ? -0.407 -3.491 -26.898 1.00 38.97 90 TRP A N 1
ATOM 682 C CA . TRP A 1 90 ? 0.692 -3.406 -27.872 1.00 38.97 90 TRP A CA 1
ATOM 683 C C . TRP A 1 90 ? 1.974 -4.099 -27.377 1.00 38.97 90 TRP A C 1
ATOM 685 O O . TRP A 1 90 ? 2.759 -4.603 -28.175 1.00 38.97 90 TRP A O 1
ATOM 695 N N . LEU A 1 91 ? 2.193 -4.176 -26.061 1.00 38.94 91 LEU A N 1
ATOM 696 C CA . LEU A 1 91 ? 3.481 -4.604 -25.501 1.00 38.94 91 LEU A CA 1
ATOM 697 C C . LEU A 1 91 ? 3.528 -6.090 -25.138 1.00 38.94 91 LEU A C 1
ATOM 699 O O . LEU A 1 91 ? 4.560 -6.728 -25.340 1.00 38.94 91 LEU A O 1
ATOM 703 N N . THR A 1 92 ? 2.421 -6.683 -24.687 1.00 40.56 92 THR A N 1
ATOM 704 C CA . THR A 1 92 ? 2.364 -8.137 -24.446 1.00 40.56 92 THR A CA 1
ATOM 705 C C . THR A 1 92 ? 2.285 -8.938 -25.747 1.00 40.56 92 THR A C 1
ATOM 707 O O . THR A 1 92 ? 2.827 -10.039 -25.812 1.00 40.56 92 THR A O 1
ATOM 710 N N . THR A 1 93 ? 1.730 -8.358 -26.817 1.00 39.00 93 THR A N 1
ATOM 711 C CA . THR A 1 93 ? 1.774 -8.941 -28.170 1.00 39.00 93 THR A CA 1
ATOM 712 C C . THR A 1 93 ? 3.207 -9.004 -28.714 1.00 39.00 93 THR A C 1
ATOM 714 O O . THR A 1 93 ? 3.537 -9.935 -29.438 1.00 39.00 93 THR A O 1
ATOM 717 N N . THR A 1 94 ? 4.102 -8.099 -28.306 1.00 36.84 94 THR A N 1
ATOM 718 C CA . THR A 1 94 ? 5.531 -8.148 -28.678 1.00 36.84 94 THR A CA 1
ATOM 719 C C . THR A 1 94 ? 6.301 -9.210 -27.882 1.00 36.84 94 THR A C 1
ATOM 721 O O . THR A 1 94 ? 7.172 -9.877 -28.434 1.00 36.84 94 THR A O 1
ATOM 724 N N . VAL A 1 95 ? 5.935 -9.454 -26.617 1.00 38.59 95 VAL A N 1
ATOM 725 C CA . VAL A 1 95 ? 6.526 -10.539 -25.803 1.00 38.59 95 VAL A CA 1
ATOM 726 C C . VAL A 1 95 ? 6.022 -11.922 -26.245 1.00 38.59 95 VAL A C 1
ATOM 728 O O . VAL A 1 95 ? 6.788 -12.881 -26.232 1.00 38.59 95 VAL A O 1
ATOM 731 N N . ALA A 1 96 ? 4.772 -12.033 -26.708 1.00 33.66 96 ALA A N 1
ATOM 732 C CA . ALA A 1 96 ? 4.236 -13.265 -27.295 1.00 33.66 96 ALA A CA 1
ATOM 733 C C . ALA A 1 96 ? 4.634 -13.459 -28.778 1.00 33.66 96 ALA A C 1
ATOM 735 O O . ALA A 1 96 ? 4.792 -14.588 -29.234 1.00 33.66 96 ALA A O 1
ATOM 736 N N . GLY A 1 97 ? 4.833 -12.372 -29.531 1.00 30.25 97 GLY A N 1
ATOM 737 C CA . GLY A 1 97 ? 5.185 -12.377 -30.957 1.00 30.25 97 GLY A CA 1
ATOM 738 C C . GLY A 1 97 ? 6.680 -12.541 -31.257 1.00 30.25 97 GLY A C 1
ATOM 739 O O . GLY A 1 97 ? 7.040 -12.879 -32.383 1.00 30.25 97 GLY A O 1
ATOM 740 N N . GLY A 1 98 ? 7.555 -12.366 -30.261 1.00 29.61 98 GLY A N 1
ATOM 741 C CA . GLY A 1 98 ? 9.004 -12.581 -30.384 1.00 29.61 98 GLY A CA 1
ATOM 742 C C . GLY A 1 98 ? 9.440 -14.050 -30.487 1.00 29.61 98 GLY A C 1
ATOM 743 O O . GLY A 1 98 ? 10.610 -14.316 -30.738 1.00 29.61 98 GLY A O 1
ATOM 744 N N . LEU A 1 99 ? 8.517 -15.006 -30.336 1.00 33.94 99 LEU A N 1
ATOM 745 C CA . LEU A 1 99 ? 8.781 -16.449 -30.451 1.00 33.94 99 LEU A CA 1
ATOM 746 C C . LEU A 1 99 ? 8.390 -17.042 -31.821 1.00 33.94 99 LEU A C 1
ATOM 748 O O . LEU A 1 99 ? 8.497 -18.249 -32.018 1.00 33.94 99 LEU A O 1
ATOM 752 N N . GLY A 1 100 ? 7.938 -16.217 -32.776 1.00 29.08 100 GLY A N 1
ATOM 753 C CA . GLY A 1 100 ? 7.326 -16.688 -34.027 1.00 29.08 100 GLY A CA 1
ATOM 754 C C . GLY A 1 100 ? 8.138 -16.536 -35.318 1.00 29.08 100 GLY A C 1
ATOM 755 O O . GLY A 1 100 ? 7.658 -16.956 -36.368 1.00 29.08 100 GLY A O 1
ATOM 756 N N . ARG A 1 101 ? 9.336 -15.936 -35.311 1.00 33.50 101 ARG A N 1
ATOM 757 C CA . ARG A 1 101 ? 10.134 -15.773 -36.541 1.00 33.50 101 ARG A CA 1
ATOM 758 C C . ARG A 1 101 ? 11.630 -15.879 -36.282 1.00 33.50 101 ARG A C 1
ATOM 760 O O . ARG A 1 101 ? 12.256 -14.887 -35.939 1.00 33.50 101 ARG A O 1
ATOM 767 N N . LEU A 1 102 ? 12.166 -17.077 -36.505 1.00 31.09 102 LEU A N 1
ATOM 768 C CA . LEU A 1 102 ? 13.433 -17.352 -37.201 1.00 31.09 102 LEU A CA 1
ATOM 769 C C . LEU A 1 102 ? 13.656 -18.872 -37.195 1.00 31.09 102 LEU A C 1
ATOM 771 O O . LEU A 1 102 ? 14.419 -19.415 -36.406 1.00 31.09 102 LEU A O 1
ATOM 775 N N . VAL A 1 103 ? 12.953 -19.571 -38.088 1.00 35.31 103 VAL A N 1
ATOM 776 C CA . VAL A 1 103 ? 13.384 -20.889 -38.565 1.00 35.31 103 VAL A CA 1
ATOM 777 C C . VAL A 1 103 ? 13.873 -20.685 -39.989 1.00 35.31 103 VAL A C 1
ATOM 779 O O . VAL A 1 103 ? 13.084 -20.748 -40.919 1.00 35.31 103 VAL A O 1
ATOM 782 N N . THR A 1 104 ? 15.167 -20.411 -40.129 1.00 33.69 104 THR A N 1
ATOM 783 C CA . THR A 1 104 ? 15.995 -20.885 -41.245 1.00 33.69 104 THR A CA 1
ATOM 784 C C . THR A 1 104 ? 17.452 -20.872 -40.790 1.00 33.69 104 THR A C 1
ATOM 786 O O . THR A 1 104 ? 18.061 -19.815 -40.683 1.00 33.69 104 THR A O 1
ATOM 789 N N . GLY A 1 105 ? 17.951 -22.072 -40.487 1.00 33.16 105 GLY A N 1
ATOM 790 C CA . GLY A 1 105 ? 19.338 -22.521 -40.615 1.00 33.16 105 GLY A CA 1
ATOM 791 C C . GLY A 1 105 ? 20.469 -21.625 -40.112 1.00 33.16 105 GLY A C 1
ATOM 792 O O . GLY A 1 105 ? 20.983 -20.814 -40.869 1.00 33.16 105 GLY A O 1
ATOM 793 N N . GLN A 1 106 ? 21.005 -21.946 -38.934 1.00 30.80 106 GLN A N 1
ATOM 794 C CA . GLN A 1 106 ? 22.443 -22.204 -38.827 1.00 30.80 106 GLN A CA 1
ATOM 795 C C . GLN A 1 106 ? 22.753 -23.034 -37.580 1.00 30.80 106 GLN A C 1
ATOM 797 O O . GLN A 1 106 ? 22.486 -22.656 -36.444 1.00 30.80 106 GLN A O 1
ATOM 802 N N . GLN A 1 107 ? 23.287 -24.218 -37.844 1.00 37.47 107 GLN A N 1
ATOM 803 C CA . GLN A 1 107 ? 23.818 -25.166 -36.886 1.00 37.47 107 GLN A CA 1
ATOM 804 C C . GLN A 1 107 ? 25.186 -24.665 -36.424 1.00 37.47 107 GLN A C 1
ATOM 806 O O . GLN A 1 107 ? 26.129 -24.661 -37.210 1.00 37.47 107 GLN A O 1
ATOM 811 N N . GLN A 1 108 ? 25.313 -24.275 -35.155 1.00 32.00 108 GLN A N 1
ATOM 812 C CA . GLN A 1 108 ? 26.618 -24.224 -34.505 1.00 32.00 108 GLN A CA 1
ATOM 813 C C . GLN A 1 108 ? 26.495 -24.527 -33.010 1.00 32.00 108 GLN A C 1
ATOM 815 O O . GLN A 1 108 ? 25.741 -23.903 -32.268 1.00 32.00 108 GLN A O 1
ATOM 820 N N . GLN A 1 109 ? 27.214 -25.574 -32.617 1.00 34.44 109 GLN A N 1
ATOM 821 C CA . GLN A 1 109 ? 27.377 -26.082 -31.263 1.00 34.44 109 GLN A CA 1
ATOM 822 C C . GLN A 1 109 ? 28.029 -25.021 -30.364 1.00 34.44 109 GLN A C 1
ATOM 824 O O . GLN A 1 109 ? 29.044 -24.452 -30.757 1.00 34.44 109 GLN A O 1
ATOM 829 N N . ASN A 1 110 ? 27.517 -24.808 -29.148 1.00 32.34 110 ASN A N 1
ATOM 830 C CA . ASN A 1 110 ? 28.208 -25.214 -27.915 1.00 32.34 110 ASN A CA 1
ATOM 831 C C . ASN A 1 110 ? 27.552 -24.693 -26.625 1.00 32.34 110 ASN A C 1
ATOM 833 O O . ASN A 1 110 ? 26.992 -23.603 -26.563 1.00 32.34 110 ASN A O 1
ATOM 837 N N . SER A 1 111 ? 27.755 -25.508 -25.584 1.00 32.12 111 SER A N 1
ATOM 838 C CA . SER A 1 111 ? 27.807 -25.184 -24.149 1.00 32.12 111 SER A CA 1
ATOM 839 C C . SER A 1 111 ? 26.527 -24.712 -23.445 1.00 32.12 111 SER A C 1
ATOM 841 O O . SER A 1 111 ? 26.289 -23.531 -23.232 1.00 32.12 111 SER A O 1
ATOM 843 N N . GLY A 1 112 ? 25.758 -25.697 -22.975 1.00 34.78 112 GLY A N 1
ATOM 844 C CA . GLY A 1 112 ? 25.617 -25.965 -21.539 1.00 34.78 112 GLY A CA 1
ATOM 845 C C . GLY A 1 112 ? 25.323 -24.796 -20.597 1.00 34.78 112 GLY A C 1
ATOM 846 O O . GLY A 1 112 ? 26.227 -24.303 -19.937 1.00 34.78 112 GLY A O 1
ATOM 847 N N . LEU A 1 113 ? 24.038 -24.512 -20.396 1.00 34.38 113 LEU A N 1
ATOM 848 C CA . LEU A 1 113 ? 23.495 -24.159 -19.084 1.00 34.38 113 LEU A CA 1
ATOM 849 C C . LEU A 1 113 ? 22.199 -24.951 -18.908 1.00 34.38 113 LEU A C 1
ATOM 851 O O . LEU A 1 113 ? 21.146 -24.611 -19.447 1.00 34.38 113 LEU A O 1
ATOM 855 N N . SER A 1 114 ? 22.298 -26.073 -18.198 1.00 35.41 114 SER A N 1
ATOM 856 C CA . SER A 1 114 ? 21.134 -26.817 -17.742 1.00 35.41 114 SER A CA 1
ATOM 857 C C . SER A 1 114 ? 20.381 -25.948 -16.736 1.00 35.41 114 SER A C 1
ATOM 859 O O . SER A 1 114 ? 20.776 -25.867 -15.574 1.00 35.41 114 SER A O 1
ATOM 861 N N . MET A 1 115 ? 19.300 -25.298 -17.170 1.00 32.72 115 MET A N 1
ATOM 862 C CA . MET A 1 115 ? 18.279 -24.821 -16.238 1.00 32.72 115 MET A CA 1
ATOM 863 C C . MET A 1 115 ? 17.811 -26.031 -15.427 1.00 32.72 115 MET A C 1
ATOM 865 O O . MET A 1 115 ? 17.305 -27.008 -15.994 1.00 32.72 115 MET A O 1
ATOM 869 N N . SER A 1 116 ? 18.061 -25.995 -14.120 1.00 40.81 116 SER A N 1
ATOM 870 C CA . SER A 1 116 ? 17.710 -27.075 -13.209 1.00 40.81 116 SER A CA 1
ATOM 871 C C . SER A 1 116 ? 16.195 -27.296 -13.223 1.00 40.81 116 SER A C 1
ATOM 873 O O . SER A 1 116 ? 15.391 -26.390 -13.465 1.00 40.81 116 SER A O 1
ATOM 875 N N . ALA A 1 117 ? 15.780 -28.533 -12.959 1.00 37.50 117 ALA A N 1
ATOM 876 C CA . ALA A 1 117 ? 14.373 -28.913 -12.878 1.00 37.50 117 ALA A CA 1
ATOM 877 C C . ALA A 1 117 ? 13.580 -28.115 -11.811 1.00 37.50 117 ALA A C 1
ATOM 879 O O . ALA A 1 117 ? 12.349 -28.103 -11.854 1.00 37.50 117 ALA A O 1
ATOM 880 N N . GLU A 1 118 ? 14.256 -27.385 -10.913 1.00 37.41 118 GLU A N 1
ATOM 881 C CA . GLU A 1 118 ? 13.638 -26.474 -9.941 1.00 37.41 118 GLU A CA 1
ATOM 882 C C . GLU A 1 118 ? 12.992 -25.238 -10.585 1.00 37.41 118 GLU A C 1
ATOM 884 O O . GLU A 1 118 ? 11.910 -24.828 -10.158 1.00 37.41 118 GLU A O 1
ATOM 889 N N . GLU A 1 119 ? 13.556 -24.685 -11.666 1.00 40.06 119 GLU A N 1
ATOM 890 C CA . GLU A 1 119 ? 12.951 -23.533 -12.354 1.00 40.06 119 GLU A CA 1
ATOM 891 C C . GLU A 1 119 ? 11.685 -23.910 -13.134 1.00 40.06 119 GLU A C 1
ATOM 893 O O . GLU A 1 119 ? 10.759 -23.103 -13.250 1.00 40.06 119 GLU A O 1
ATOM 898 N N . ARG A 1 120 ? 11.572 -25.167 -13.587 1.00 38.19 120 ARG A N 1
ATOM 899 C CA . ARG A 1 120 ? 10.337 -25.687 -14.206 1.00 38.19 120 ARG A CA 1
ATOM 900 C C . ARG A 1 120 ? 9.276 -26.085 -13.172 1.00 38.19 120 ARG A C 1
ATOM 902 O O . ARG A 1 120 ? 8.087 -26.038 -13.480 1.00 38.19 120 ARG A O 1
ATOM 909 N N . GLY A 1 121 ? 9.675 -26.403 -11.938 1.00 29.12 121 GLY A N 1
ATOM 910 C CA . GLY A 1 121 ? 8.768 -26.712 -10.823 1.00 29.12 121 GLY A CA 1
ATOM 911 C C . GLY A 1 121 ? 8.118 -25.486 -10.161 1.00 29.12 121 GLY A C 1
ATOM 912 O O . GLY A 1 121 ? 7.095 -25.609 -9.485 1.00 29.12 121 GLY A O 1
ATOM 913 N N . MET A 1 122 ? 8.652 -24.281 -10.387 1.00 39.25 122 MET A N 1
ATOM 914 C CA . MET A 1 122 ? 8.202 -23.031 -9.751 1.00 39.25 122 MET A CA 1
ATOM 915 C C . MET A 1 122 ? 6.942 -22.395 -10.369 1.00 39.25 122 MET A C 1
ATOM 917 O O . MET A 1 122 ? 6.539 -21.296 -9.982 1.00 39.25 122 MET A O 1
ATOM 921 N N . SER A 1 123 ? 6.283 -23.062 -11.322 1.00 41.03 123 SER A N 1
ATOM 922 C CA . SER A 1 123 ? 5.097 -22.517 -12.001 1.00 41.03 123 SER A CA 1
ATOM 923 C C . SER A 1 123 ? 3.757 -22.809 -11.306 1.00 41.03 123 SER A C 1
ATOM 925 O O . SER A 1 123 ? 2.724 -22.368 -11.811 1.00 41.03 123 SER A O 1
ATOM 927 N N . ARG A 1 124 ? 3.728 -23.532 -10.176 1.00 45.53 124 ARG A N 1
ATOM 928 C CA . ARG A 1 124 ? 2.460 -23.890 -9.499 1.00 45.53 124 ARG A CA 1
ATOM 929 C C . ARG A 1 124 ? 2.425 -23.766 -7.978 1.00 45.53 124 ARG A C 1
ATOM 931 O O . ARG A 1 124 ? 1.359 -23.968 -7.410 1.00 45.53 124 ARG A O 1
ATOM 938 N N . ARG A 1 125 ? 3.528 -23.428 -7.304 1.00 50.03 125 ARG A N 1
ATOM 939 C CA . ARG A 1 125 ? 3.456 -23.152 -5.863 1.00 50.03 125 ARG A CA 1
ATOM 940 C C . ARG A 1 125 ? 2.842 -21.770 -5.671 1.00 50.03 125 ARG A C 1
ATOM 942 O O . ARG A 1 125 ? 3.439 -20.766 -6.059 1.00 50.03 125 ARG A O 1
ATOM 949 N N . GLU A 1 126 ? 1.623 -21.753 -5.143 1.00 64.75 126 GLU A N 1
ATOM 950 C CA . GLU A 1 126 ? 0.985 -20.551 -4.624 1.00 64.75 126 GLU A CA 1
ATOM 951 C C . GLU A 1 126 ? 1.951 -19.919 -3.619 1.00 64.75 126 GLU A C 1
ATOM 953 O O . GLU A 1 126 ? 2.483 -20.594 -2.735 1.00 64.75 126 GLU A O 1
ATOM 958 N N . PHE A 1 127 ? 2.310 -18.659 -3.849 1.00 77.94 127 PHE A N 1
ATOM 959 C CA . PHE A 1 127 ? 3.221 -17.971 -2.950 1.00 77.94 127 PHE A CA 1
ATOM 960 C C . PHE A 1 127 ? 2.471 -17.671 -1.659 1.00 77.94 127 PHE A C 1
ATOM 962 O O . PHE A 1 127 ? 1.509 -16.904 -1.666 1.00 77.94 127 PHE A O 1
ATOM 969 N N . ASN A 1 128 ? 2.926 -18.272 -0.565 1.00 89.25 128 ASN A N 1
ATOM 970 C CA . ASN A 1 128 ? 2.355 -18.033 0.747 1.00 89.25 128 ASN A CA 1
ATOM 971 C C . ASN A 1 128 ? 2.978 -16.771 1.332 1.00 89.25 128 ASN A C 1
ATOM 973 O O . ASN A 1 128 ? 4.171 -16.729 1.633 1.00 89.25 128 ASN A O 1
ATOM 977 N N . PHE A 1 129 ? 2.157 -15.737 1.476 1.00 94.94 129 PHE A N 1
ATOM 978 C CA . PHE A 1 129 ? 2.527 -14.569 2.257 1.00 94.94 129 PHE A CA 1
ATOM 979 C C . PHE A 1 129 ? 2.646 -14.964 3.734 1.00 94.94 129 PHE A C 1
ATOM 981 O O . PHE A 1 129 ? 1.808 -15.732 4.214 1.00 94.94 129 PHE A O 1
ATOM 988 N N . PRO A 1 130 ? 3.661 -14.470 4.461 1.00 95.19 130 PRO A N 1
ATOM 989 C CA . PRO A 1 130 ? 3.803 -14.784 5.876 1.00 95.19 130 PRO A CA 1
ATOM 990 C C . PRO A 1 130 ? 2.620 -14.219 6.670 1.00 95.19 130 PRO A C 1
ATOM 992 O O . PRO A 1 130 ? 2.102 -13.152 6.337 1.00 95.19 130 PRO A O 1
ATOM 995 N N . GLU A 1 131 ? 2.205 -14.906 7.735 1.00 95.94 131 GLU A N 1
ATOM 996 C CA . GLU A 1 131 ? 1.109 -14.444 8.603 1.00 95.94 131 GLU A CA 1
ATOM 997 C C . GLU A 1 131 ? 1.461 -13.157 9.360 1.00 95.94 131 GLU A C 1
ATOM 999 O O . GLU A 1 131 ? 0.579 -12.368 9.701 1.00 95.94 131 GLU A O 1
ATOM 1004 N N . GLN A 1 132 ? 2.755 -12.924 9.585 1.00 95.75 132 GLN A N 1
ATOM 1005 C CA . GLN A 1 132 ? 3.283 -11.728 10.223 1.00 95.75 132 GLN A CA 1
ATOM 1006 C C . GLN A 1 132 ? 4.415 -11.124 9.397 1.00 95.75 132 GLN A C 1
ATOM 1008 O O . GLN A 1 132 ? 5.235 -11.830 8.810 1.00 95.75 132 GLN A O 1
ATOM 1013 N N . LEU A 1 133 ? 4.468 -9.798 9.382 1.00 94.12 133 LEU A N 1
ATOM 1014 C CA . LEU A 1 133 ? 5.515 -9.011 8.754 1.00 94.12 133 LEU A CA 1
ATOM 1015 C C . LEU A 1 133 ? 6.121 -8.085 9.807 1.00 94.12 133 LEU A C 1
ATOM 1017 O O . LEU A 1 133 ? 5.474 -7.131 10.236 1.00 94.12 133 LEU A O 1
ATOM 1021 N N . CYS A 1 134 ? 7.360 -8.354 10.210 1.00 91.56 134 CYS A N 1
ATOM 1022 C CA . CYS A 1 134 ? 8.080 -7.517 11.165 1.00 91.56 134 CYS A CA 1
ATOM 1023 C C . CYS A 1 134 ? 9.069 -6.605 10.436 1.00 91.56 134 CYS A C 1
ATOM 1025 O O . CYS A 1 134 ? 9.953 -7.079 9.725 1.00 91.56 134 CYS A O 1
ATOM 1027 N N . VAL A 1 135 ? 8.905 -5.292 10.605 1.00 76.81 135 VAL A N 1
ATOM 1028 C CA . VAL A 1 135 ? 9.748 -4.253 10.003 1.00 76.81 135 VAL A CA 1
ATOM 1029 C C . VAL A 1 135 ? 10.082 -3.220 11.075 1.00 76.81 135 VAL A C 1
ATOM 1031 O O . VAL A 1 135 ? 9.184 -2.694 11.738 1.00 76.81 135 VAL A O 1
ATOM 1034 N N . ASP A 1 136 ? 11.374 -2.934 11.238 1.00 72.62 136 ASP A N 1
ATOM 1035 C CA . ASP A 1 136 ? 11.923 -1.928 12.159 1.00 72.62 136 ASP A CA 1
ATOM 1036 C C . ASP A 1 136 ? 11.388 -2.046 13.598 1.00 72.62 136 ASP A C 1
ATOM 1038 O O . ASP A 1 136 ? 10.969 -1.070 14.215 1.00 72.62 136 ASP A O 1
ATOM 1042 N N . GLY A 1 137 ? 11.347 -3.275 14.122 1.00 76.81 137 GLY A N 1
ATOM 1043 C CA . GLY A 1 137 ? 10.908 -3.550 15.495 1.00 76.81 137 GLY A CA 1
ATOM 1044 C C . GLY A 1 137 ? 9.391 -3.506 15.720 1.00 76.81 137 GLY A C 1
ATOM 1045 O O . GLY A 1 137 ? 8.950 -3.707 16.847 1.00 76.81 137 GLY A O 1
ATOM 1046 N N . SER A 1 138 ? 8.587 -3.291 14.673 1.00 83.62 138 SER A N 1
ATOM 1047 C CA . SER A 1 138 ? 7.123 -3.413 14.718 1.00 83.62 138 SER A CA 1
ATOM 1048 C C . SER A 1 138 ? 6.655 -4.599 13.880 1.00 83.62 138 SER A C 1
ATOM 1050 O O . SER A 1 138 ? 7.134 -4.792 12.763 1.00 83.62 138 SER A O 1
ATOM 1052 N N . CYS A 1 139 ? 5.723 -5.394 14.404 1.00 93.31 139 CYS A N 1
ATOM 1053 C CA . CYS A 1 139 ? 5.134 -6.517 13.680 1.00 93.31 139 CYS A CA 1
ATOM 1054 C C . CYS A 1 139 ? 3.698 -6.199 13.275 1.00 93.31 139 CYS A C 1
ATOM 1056 O O . CYS A 1 139 ? 2.903 -5.674 14.053 1.00 93.31 139 CYS A O 1
ATOM 1058 N N . GLN A 1 140 ? 3.376 -6.526 12.032 1.00 95.56 140 GLN A N 1
ATOM 1059 C CA . GLN A 1 140 ? 2.061 -6.356 11.443 1.00 95.56 140 GLN A CA 1
ATOM 1060 C C . GLN A 1 140 ? 1.495 -7.719 11.075 1.00 95.56 140 GLN A C 1
ATOM 1062 O O . GLN A 1 140 ? 2.229 -8.605 10.641 1.00 95.56 140 GLN A O 1
ATOM 1067 N N . GLU A 1 141 ? 0.188 -7.882 11.209 1.00 96.50 141 GLU A N 1
ATOM 1068 C CA . GLU A 1 141 ? -0.487 -9.130 10.875 1.00 96.50 141 GLU A CA 1
ATOM 1069 C C . GLU A 1 141 ? -1.122 -9.082 9.502 1.00 96.50 141 GLU A C 1
ATOM 1071 O O . GLU A 1 141 ? -1.617 -8.039 9.070 1.00 96.50 141 GLU A O 1
ATOM 1076 N N . LEU A 1 142 ? -1.139 -10.236 8.841 1.00 98.12 142 LEU A N 1
ATOM 1077 C CA . LEU A 1 142 ? -1.804 -10.421 7.568 1.00 98.12 142 LEU A CA 1
ATOM 1078 C C . LEU A 1 142 ? -3.306 -10.139 7.717 1.00 98.12 142 LEU A C 1
ATOM 1080 O O . LEU A 1 142 ? -4.048 -10.876 8.367 1.00 98.12 142 LEU A O 1
ATOM 1084 N N . ALA A 1 143 ? -3.752 -9.059 7.082 1.00 98.06 143 ALA A N 1
ATOM 1085 C CA . ALA A 1 143 ? -5.145 -8.649 7.044 1.00 98.06 143 ALA A CA 1
ATOM 1086 C C . ALA A 1 143 ? -5.905 -9.342 5.908 1.00 98.06 143 ALA A C 1
ATOM 1088 O O . ALA A 1 143 ? -7.030 -9.796 6.096 1.00 98.06 143 ALA A O 1
ATOM 1089 N N . ALA A 1 144 ? -5.303 -9.411 4.719 1.00 98.25 144 ALA A N 1
ATOM 1090 C CA . ALA A 1 144 ? -5.890 -10.079 3.562 1.00 98.25 144 ALA A CA 1
ATOM 1091 C C . ALA A 1 144 ? -4.849 -10.376 2.486 1.00 98.25 144 ALA A C 1
ATOM 1093 O O . ALA A 1 144 ? -3.862 -9.655 2.346 1.00 98.25 144 ALA A O 1
ATOM 1094 N N . THR A 1 145 ? -5.147 -11.366 1.648 1.00 98.25 145 THR A N 1
ATOM 1095 C CA . THR A 1 145 ? -4.461 -11.607 0.378 1.00 98.25 145 THR A CA 1
ATOM 1096 C C . THR A 1 145 ? -5.411 -11.388 -0.794 1.00 98.25 145 THR A C 1
ATOM 1098 O O . THR A 1 145 ? -6.639 -11.487 -0.682 1.00 98.25 145 THR A O 1
ATOM 1101 N N . GLY A 1 146 ? -4.847 -11.068 -1.948 1.00 96.69 146 GLY A N 1
ATOM 1102 C CA . GLY A 1 146 ? -5.588 -10.936 -3.190 1.00 96.69 146 GLY A CA 1
ATOM 1103 C C . GLY A 1 146 ? -4.653 -10.950 -4.383 1.00 96.69 146 GLY A C 1
ATOM 1104 O O . GLY A 1 146 ? -3.457 -11.194 -4.264 1.00 96.69 146 GLY A O 1
ATOM 1105 N N . HIS A 1 147 ? -5.205 -10.682 -5.557 1.00 95.00 147 HIS A N 1
ATOM 1106 C CA . HIS A 1 147 ? -4.425 -10.635 -6.781 1.00 95.00 147 HIS A CA 1
ATOM 1107 C C . HIS A 1 147 ? -5.002 -9.613 -7.753 1.00 95.00 147 HIS A C 1
ATOM 1109 O O . HIS A 1 147 ? -6.181 -9.255 -7.687 1.00 95.00 147 HIS A O 1
ATOM 1115 N N . ARG A 1 148 ? -4.163 -9.165 -8.684 1.00 91.56 148 ARG A N 1
ATOM 1116 C CA . ARG A 1 148 ? -4.579 -8.372 -9.837 1.00 91.56 148 ARG A CA 1
ATOM 1117 C C . ARG A 1 148 ? -4.532 -9.243 -11.076 1.00 91.56 148 ARG A C 1
ATOM 1119 O O . ARG A 1 148 ? -3.474 -9.755 -11.434 1.00 91.56 148 ARG A O 1
ATOM 1126 N N . THR A 1 149 ? -5.658 -9.356 -11.765 1.00 88.56 149 THR A N 1
ATOM 1127 C CA . THR A 1 149 ? -5.709 -9.912 -13.118 1.00 88.56 14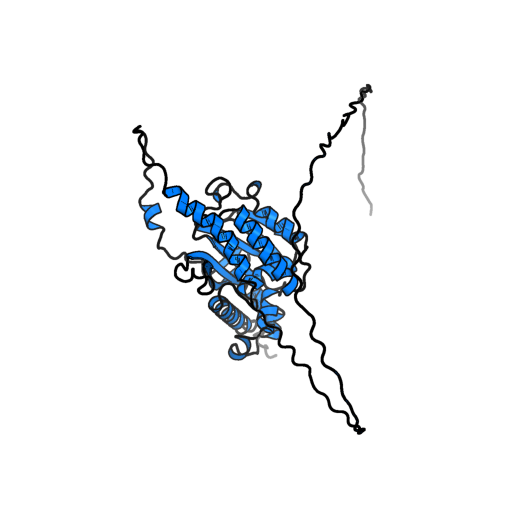9 THR A CA 1
ATOM 1128 C C . THR A 1 149 ? -5.681 -8.815 -14.177 1.00 88.56 149 THR A C 1
ATOM 1130 O O . THR A 1 149 ? -6.108 -7.678 -13.954 1.00 88.56 149 THR A O 1
ATOM 1133 N N . TRP A 1 150 ? -5.162 -9.175 -15.340 1.00 75.81 150 TRP A N 1
ATOM 1134 C CA . TRP A 1 150 ? -5.323 -8.478 -16.601 1.00 75.81 150 TRP A CA 1
A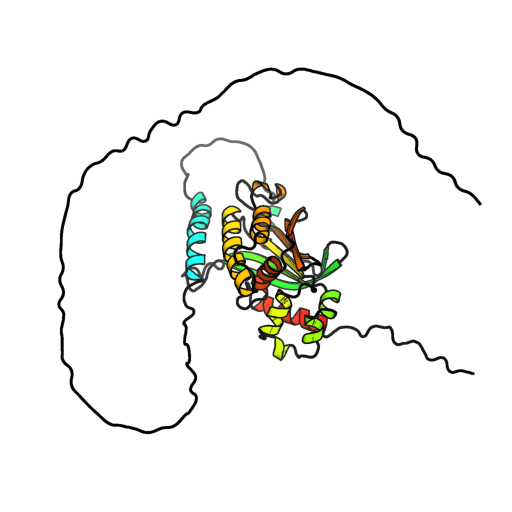TOM 1135 C C . TRP A 1 150 ? -6.398 -9.182 -17.432 1.00 75.81 150 TRP A C 1
ATOM 1137 O O . TRP A 1 150 ? -6.532 -10.403 -17.356 1.00 75.81 150 TRP A O 1
ATOM 1147 N N . GLY A 1 151 ? -7.134 -8.397 -18.219 1.00 63.06 151 GLY A N 1
ATOM 1148 C CA . GLY A 1 151 ? -8.251 -8.857 -19.049 1.00 63.06 151 GLY A CA 1
ATOM 1149 C C . GLY A 1 151 ? -9.608 -8.600 -18.392 1.00 63.06 151 GLY A C 1
ATOM 1150 O O . GLY A 1 151 ? -9.801 -8.855 -17.201 1.00 63.06 151 GLY A O 1
ATOM 1151 N N . SER A 1 152 ? -10.559 -8.065 -19.159 1.00 58.47 152 SER A N 1
ATOM 1152 C CA . SER A 1 152 ? -11.949 -7.899 -18.737 1.00 58.47 152 SER A CA 1
ATOM 1153 C C . SER A 1 152 ? -12.885 -8.568 -19.732 1.00 58.47 152 SER A C 1
ATOM 1155 O O . SER A 1 152 ? -12.666 -8.553 -20.934 1.00 58.47 152 SER A O 1
ATOM 1157 N N . TRP A 1 153 ? -14.018 -9.097 -19.272 1.00 53.81 153 TRP A N 1
ATOM 1158 C CA . TRP A 1 153 ? -15.065 -9.515 -20.211 1.00 53.81 153 TRP A CA 1
ATOM 1159 C C . TRP A 1 153 ? -15.541 -8.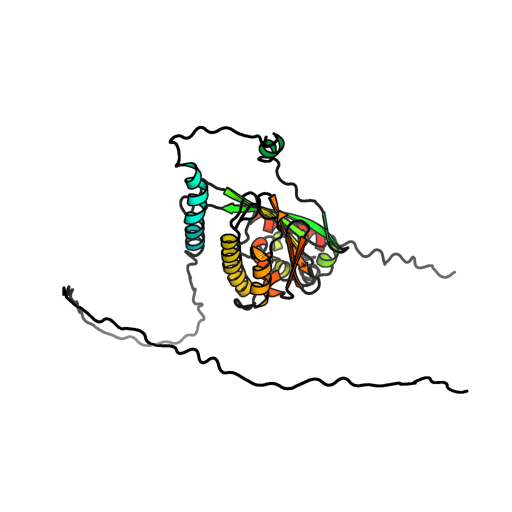350 -21.100 1.00 53.81 153 TRP A C 1
ATOM 1161 O O . TRP A 1 153 ? -15.927 -8.550 -22.246 1.00 53.81 153 TRP A O 1
ATOM 1171 N N . LYS A 1 154 ? -15.445 -7.113 -20.594 1.00 55.62 154 LYS A N 1
ATOM 1172 C CA . LYS A 1 154 ? -15.904 -5.895 -21.278 1.00 55.62 154 LYS A CA 1
ATOM 1173 C C . LYS A 1 154 ? -15.045 -5.473 -22.478 1.00 55.62 154 LYS A C 1
ATOM 1175 O O . LYS A 1 154 ? -15.492 -4.630 -23.245 1.00 55.62 154 LYS A O 1
ATOM 1180 N N . ASP A 1 155 ? -13.843 -6.019 -22.639 1.00 60.16 155 ASP A N 1
ATOM 1181 C CA . ASP A 1 155 ? -12.912 -5.675 -23.727 1.00 60.16 155 ASP A CA 1
ATOM 1182 C C . ASP A 1 155 ? -12.673 -6.836 -24.715 1.00 60.16 155 ASP A C 1
ATOM 1184 O O . ASP A 1 155 ? -11.799 -6.748 -25.576 1.00 60.16 155 ASP A O 1
ATOM 1188 N N . GLY A 1 156 ? -13.448 -7.924 -24.602 1.00 55.12 156 GLY A N 1
ATOM 1189 C CA . GLY A 1 156 ? -13.323 -9.108 -25.458 1.00 55.12 156 GLY A CA 1
ATOM 1190 C C . GLY A 1 156 ? -12.170 -10.050 -25.090 1.00 55.12 156 GLY A C 1
ATOM 1191 O O . GLY A 1 156 ? -12.017 -11.088 -25.726 1.00 55.12 156 GLY A O 1
ATOM 1192 N N . ARG A 1 157 ? -11.381 -9.744 -24.047 1.00 58.62 157 ARG A N 1
ATOM 1193 C CA . ARG A 1 157 ? -10.232 -10.554 -23.591 1.00 58.62 157 ARG A CA 1
ATOM 1194 C C . ARG A 1 157 ? -10.518 -11.312 -22.296 1.00 58.62 157 ARG A C 1
ATOM 1196 O O . ARG A 1 157 ? -9.608 -11.878 -21.700 1.00 58.62 157 ARG A O 1
ATOM 1203 N N . GLY A 1 158 ? -11.778 -11.358 -21.859 1.00 52.62 158 GLY A N 1
ATOM 1204 C CA . GLY A 1 158 ? -12.201 -11.978 -20.596 1.00 52.62 158 GLY A CA 1
ATOM 1205 C C . GLY A 1 158 ? -11.896 -13.473 -20.454 1.00 52.62 158 GLY A C 1
ATOM 1206 O O . GLY A 1 158 ? -11.933 -13.979 -19.336 1.00 52.62 158 GLY A O 1
ATOM 1207 N N . LEU A 1 159 ? -11.562 -14.162 -21.551 1.00 56.88 159 LEU A N 1
ATOM 1208 C CA . LEU A 1 159 ? -11.094 -15.553 -21.540 1.00 56.88 159 LEU A CA 1
ATOM 1209 C C . LEU A 1 159 ? -9.640 -15.691 -21.049 1.00 56.88 159 LEU A C 1
ATOM 1211 O O . LEU A 1 159 ? -9.251 -16.757 -20.581 1.00 56.88 159 LEU A O 1
ATOM 1215 N N . LEU A 1 160 ? -8.842 -14.621 -21.116 1.00 62.12 160 LEU A N 1
ATOM 1216 C CA . LEU A 1 160 ? -7.441 -14.588 -20.698 1.00 62.12 160 LEU A CA 1
ATOM 1217 C C . LEU A 1 160 ? -7.321 -13.794 -19.388 1.00 62.12 160 LEU A C 1
ATOM 1219 O O . LEU A 1 160 ? -6.818 -12.675 -19.372 1.00 62.12 160 LEU A O 1
ATOM 1223 N N . GLN A 1 161 ? -7.809 -14.357 -18.277 1.00 70.38 161 GLN A N 1
ATOM 1224 C CA . GLN A 1 161 ? -7.625 -13.789 -16.932 1.00 70.38 161 GLN A CA 1
ATOM 1225 C C . GLN A 1 161 ? -6.182 -14.002 -16.449 1.00 70.38 161 GLN A C 1
ATOM 1227 O O . GLN A 1 161 ? -5.898 -14.867 -15.619 1.00 70.38 161 GLN A O 1
ATOM 1232 N N . ILE A 1 162 ? -5.242 -13.230 -16.994 1.00 83.31 162 ILE A N 1
ATOM 1233 C CA . ILE A 1 162 ? -3.817 -13.379 -16.677 1.00 83.31 162 ILE A CA 1
ATOM 1234 C C . ILE A 1 162 ? -3.522 -12.695 -15.345 1.00 83.31 162 ILE A C 1
ATOM 1236 O O . ILE A 1 162 ? -3.711 -11.492 -15.188 1.00 83.31 162 ILE A O 1
ATOM 1240 N N . LYS A 1 163 ? -3.030 -13.450 -14.367 1.00 88.88 163 LYS A N 1
ATOM 1241 C CA . LYS A 1 163 ? -2.697 -12.945 -13.033 1.00 88.88 163 LYS A CA 1
ATOM 1242 C C . LYS A 1 163 ? -1.387 -12.147 -13.065 1.00 88.88 163 LYS A C 1
ATOM 1244 O O . LYS A 1 163 ? -0.319 -12.738 -13.095 1.00 88.88 163 LYS A O 1
ATOM 1249 N N . ILE A 1 164 ? -1.450 -10.816 -13.014 1.00 89.69 164 ILE A N 1
ATOM 1250 C CA . ILE A 1 164 ? -0.276 -9.925 -13.092 1.00 89.69 164 ILE A CA 1
ATOM 1251 C C . ILE A 1 164 ? 0.591 -10.038 -11.833 1.00 89.69 164 ILE A C 1
ATOM 1253 O O . ILE A 1 164 ? 1.809 -10.207 -11.915 1.00 89.69 164 ILE A O 1
ATOM 1257 N N . TYR A 1 165 ? -0.044 -9.936 -10.666 1.00 93.50 165 TYR A N 1
ATOM 1258 C CA . TYR A 1 165 ? 0.618 -10.001 -9.369 1.00 93.50 165 TYR A CA 1
ATOM 1259 C C . TYR A 1 165 ? -0.326 -10.515 -8.285 1.00 93.50 165 TYR A C 1
ATOM 1261 O O . TYR A 1 165 ? -1.552 -10.406 -8.392 1.00 93.50 165 TYR A O 1
ATOM 1269 N N . ASP A 1 166 ? 0.282 -11.042 -7.234 1.00 96.62 166 ASP A N 1
ATOM 1270 C CA . ASP A 1 166 ? -0.334 -11.312 -5.943 1.00 96.62 166 ASP A CA 1
ATOM 1271 C C . ASP A 1 166 ? -0.053 -10.171 -4.977 1.00 96.62 166 ASP A C 1
ATOM 1273 O O . ASP A 1 166 ? 0.958 -9.483 -5.112 1.00 96.62 166 ASP A O 1
ATOM 1277 N N . PHE A 1 167 ? -0.924 -9.967 -3.997 1.00 97.88 167 PHE A N 1
ATOM 1278 C CA . PHE A 1 167 ? -0.659 -9.016 -2.932 1.00 97.88 167 PHE A CA 1
ATOM 1279 C C . PHE A 1 167 ? -1.142 -9.504 -1.571 1.00 97.88 167 PHE A C 1
ATOM 1281 O O . PHE A 1 167 ? -2.077 -10.301 -1.471 1.00 97.88 167 PHE A O 1
ATOM 1288 N N . ALA A 1 168 ? -0.528 -8.951 -0.532 1.00 98.38 168 ALA A N 1
ATOM 1289 C CA . ALA A 1 168 ? -0.944 -9.085 0.851 1.00 98.38 168 ALA A CA 1
ATOM 1290 C C . ALA A 1 168 ? -0.966 -7.719 1.530 1.00 98.38 168 ALA A C 1
ATOM 1292 O O . ALA A 1 168 ? -0.065 -6.903 1.335 1.00 98.38 168 ALA A O 1
ATOM 1293 N N . LEU A 1 169 ? -2.006 -7.482 2.320 1.00 98.38 169 LEU A N 1
ATOM 1294 C CA . LEU A 1 169 ? -2.149 -6.303 3.158 1.00 98.38 169 LEU A CA 1
ATOM 1295 C C . LEU A 1 169 ? -1.897 -6.698 4.609 1.00 98.38 169 LEU A C 1
ATOM 1297 O O . LEU A 1 169 ? -2.457 -7.687 5.076 1.00 98.38 169 LEU A O 1
ATOM 1301 N N . TYR A 1 170 ? -1.105 -5.898 5.307 1.00 98.12 170 TYR A N 1
ATOM 1302 C CA . TYR A 1 170 ? -0.737 -6.080 6.701 1.00 98.12 170 TYR A CA 1
ATOM 1303 C C . TYR A 1 170 ? -1.157 -4.875 7.533 1.00 98.12 170 TYR A C 1
ATOM 1305 O O . TYR A 1 170 ? -1.146 -3.745 7.038 1.00 98.12 170 TYR A O 1
ATOM 1313 N N . VAL A 1 171 ? -1.495 -5.115 8.798 1.00 96.62 171 VAL A N 1
ATOM 1314 C CA . VAL A 1 171 ? -1.901 -4.077 9.750 1.00 96.62 171 VAL A CA 1
ATOM 1315 C C . VAL A 1 171 ? -1.229 -4.274 11.107 1.00 96.62 171 VAL A C 1
ATOM 1317 O O . VAL A 1 171 ? -1.138 -5.387 11.621 1.00 96.62 171 VAL A O 1
ATOM 1320 N N . ASP A 1 172 ? -0.760 -3.183 11.702 1.00 94.94 172 ASP A N 1
ATOM 1321 C CA . ASP A 1 172 ? -0.289 -3.158 13.086 1.00 94.94 172 ASP A CA 1
ATOM 1322 C C . ASP A 1 172 ? -1.488 -3.166 14.045 1.00 94.94 172 ASP A C 1
ATOM 1324 O O . ASP A 1 172 ? -2.292 -2.226 14.067 1.00 94.94 172 ASP A O 1
ATOM 1328 N N . LYS A 1 173 ? -1.618 -4.235 14.837 1.00 94.75 173 LYS A N 1
ATOM 1329 C CA . LYS A 1 173 ? -2.752 -4.430 15.749 1.00 94.75 173 LYS A CA 1
ATOM 1330 C C . LYS A 1 173 ? -2.884 -3.326 16.785 1.00 94.75 173 LYS A C 1
ATOM 1332 O O . LYS A 1 173 ? -3.982 -2.822 17.033 1.00 94.75 173 LYS A O 1
ATOM 1337 N N . ASP A 1 174 ? -1.774 -2.968 17.409 1.00 93.00 174 ASP A N 1
ATOM 1338 C CA . ASP A 1 174 ? -1.770 -2.071 18.554 1.00 93.00 174 ASP A CA 1
ATOM 1339 C C . ASP A 1 174 ? -2.001 -0.630 18.120 1.00 93.00 174 ASP A C 1
ATOM 1341 O O . ASP A 1 174 ? -2.722 0.119 18.786 1.00 93.00 174 ASP A O 1
ATOM 1345 N N . LYS A 1 175 ? -1.439 -0.246 16.970 1.00 93.50 175 LYS A N 1
ATOM 1346 C CA . LYS A 1 175 ? -1.739 1.036 16.331 1.00 93.50 175 LYS A CA 1
ATOM 1347 C C . LYS A 1 175 ? -3.192 1.093 15.868 1.00 93.50 175 LYS A C 1
ATOM 1349 O O . LYS A 1 175 ? -3.878 2.051 16.208 1.00 93.50 175 LYS A O 1
ATOM 1354 N N . ALA A 1 176 ? -3.706 0.051 15.210 1.00 94.81 176 ALA A N 1
ATOM 1355 C CA . ALA A 1 176 ? -5.108 0.003 14.790 1.00 94.81 176 ALA A CA 1
ATOM 1356 C C . ALA A 1 176 ? -6.076 0.177 15.973 1.00 94.81 176 ALA A C 1
ATOM 1358 O O . ALA A 1 176 ? -6.989 0.998 15.905 1.00 94.81 176 ALA A O 1
ATOM 1359 N N . ARG A 1 177 ? -5.850 -0.522 17.093 1.00 95.19 177 ARG A N 1
ATOM 1360 C CA . ARG A 1 177 ? -6.697 -0.433 18.299 1.00 95.19 177 ARG A CA 1
ATOM 1361 C C . ARG A 1 177 ? -6.748 0.966 18.913 1.00 95.19 177 ARG A C 1
ATOM 1363 O O . ARG A 1 177 ? -7.809 1.357 19.404 1.00 95.19 177 ARG A O 1
ATOM 1370 N N . ARG A 1 178 ? -5.617 1.678 18.922 1.00 94.50 178 ARG A N 1
ATOM 1371 C CA . ARG A 1 178 ? -5.471 3.021 19.516 1.00 94.50 178 ARG A CA 1
ATOM 1372 C C . ARG A 1 178 ? -5.765 4.163 18.543 1.00 94.50 178 ARG A C 1
ATOM 1374 O O . ARG A 1 178 ? -5.793 5.310 18.973 1.00 94.50 178 ARG A O 1
ATOM 1381 N N . SER A 1 179 ? -5.950 3.853 17.264 1.00 94.69 179 SER A N 1
ATOM 1382 C CA . SER A 1 179 ? -6.181 4.852 16.224 1.00 94.69 179 SER A CA 1
ATOM 1383 C C . SER A 1 179 ? -7.548 5.528 16.316 1.00 94.69 179 SER A C 1
ATOM 1385 O O . SER A 1 179 ? -8.474 5.003 16.944 1.00 94.69 179 SER A O 1
ATOM 1387 N N . GLU A 1 180 ? -7.711 6.639 15.598 1.00 94.81 180 GLU A N 1
ATOM 1388 C CA . GLU A 1 180 ? -9.011 7.295 15.402 1.00 94.81 180 GLU A CA 1
ATOM 1389 C C . GLU A 1 180 ? -10.040 6.351 14.753 1.00 94.81 180 GLU A C 1
ATOM 1391 O O . GLU A 1 180 ? -11.223 6.356 15.092 1.00 94.81 180 GLU A O 1
ATOM 1396 N N . VAL A 1 181 ? -9.603 5.471 13.846 1.00 95.25 181 VAL A N 1
ATOM 1397 C CA . VAL A 1 181 ? -10.481 4.435 13.277 1.00 95.25 181 VAL A CA 1
ATOM 1398 C C . VAL A 1 181 ? -10.927 3.463 14.368 1.00 95.25 181 VAL A C 1
ATOM 1400 O O . VAL A 1 181 ? -12.104 3.107 14.446 1.00 95.25 181 VAL A O 1
ATOM 1403 N N . GLY A 1 182 ? -9.992 3.047 15.222 1.00 96.00 182 GLY A N 1
ATOM 1404 C CA . GLY A 1 182 ? -10.264 2.164 16.346 1.00 96.00 182 GLY A CA 1
ATOM 1405 C C . GLY A 1 182 ? -11.301 2.755 17.29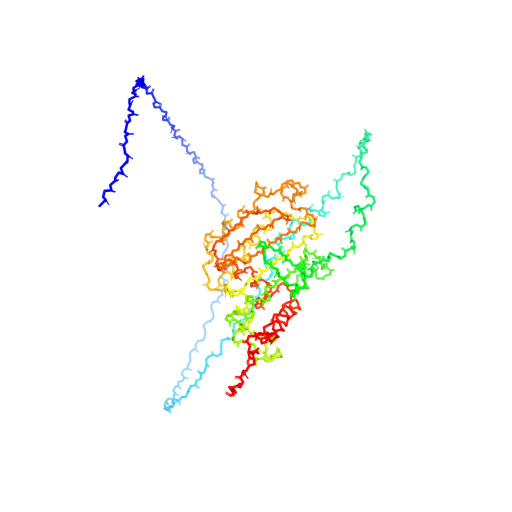4 1.00 96.00 182 GLY A C 1
ATOM 1406 O O . GLY A 1 182 ? -12.279 2.087 17.615 1.00 96.00 182 GLY A O 1
ATOM 1407 N N . SER A 1 183 ? -11.146 4.014 17.704 1.00 95.12 183 SER A N 1
ATOM 1408 C CA . SER A 1 183 ? -12.109 4.678 18.593 1.00 95.12 183 SER A CA 1
ATOM 1409 C C . SER A 1 183 ? -13.481 4.864 17.937 1.00 95.12 183 SER A C 1
ATOM 1411 O O . SER A 1 183 ? -14.506 4.637 18.578 1.00 95.12 183 SER A O 1
ATOM 1413 N N . LYS A 1 184 ? -13.516 5.208 16.647 1.00 96.69 184 LYS A N 1
ATOM 1414 C CA . LYS A 1 184 ? -14.752 5.514 15.920 1.00 96.69 184 LYS A CA 1
ATOM 1415 C C . LYS A 1 184 ? -15.609 4.294 15.578 1.00 96.69 184 LYS A C 1
ATOM 1417 O O . LYS A 1 184 ? -16.834 4.406 15.555 1.00 96.69 184 LYS A O 1
ATOM 1422 N N . PHE A 1 185 ? -14.996 3.150 15.271 1.00 96.88 185 PHE A N 1
ATOM 1423 C CA . PHE A 1 185 ? -15.716 2.003 14.694 1.00 96.88 185 PHE A CA 1
ATOM 1424 C C . PHE A 1 185 ? -15.753 0.748 15.578 1.00 96.88 185 PHE A C 1
ATOM 1426 O O . PHE A 1 185 ? -16.511 -0.166 15.269 1.00 96.88 185 PHE A O 1
ATOM 1433 N N . ARG A 1 186 ? -15.009 0.702 16.691 1.00 95.25 186 ARG A N 1
ATOM 1434 C CA . ARG A 1 186 ? -14.930 -0.458 17.606 1.00 95.25 186 ARG A CA 1
ATOM 1435 C C . ARG A 1 186 ? -16.278 -0.990 18.094 1.00 95.25 186 ARG A C 1
ATOM 1437 O O . ARG A 1 186 ? -16.410 -2.195 18.281 1.00 95.25 186 ARG A O 1
ATOM 1444 N N . HIS A 1 187 ? -17.247 -0.104 18.324 1.00 95.00 187 HIS A N 1
ATOM 1445 C CA . HIS A 1 187 ? -18.565 -0.449 18.874 1.00 95.00 187 HIS A CA 1
ATOM 1446 C C . HIS A 1 187 ? -19.639 -0.697 17.810 1.00 95.00 187 HIS A C 1
ATOM 1448 O O . HIS A 1 187 ? -20.795 -0.924 18.153 1.00 95.00 187 HIS A O 1
ATOM 1454 N N . ARG A 1 188 ? -19.290 -0.607 16.524 1.00 96.12 188 ARG A N 1
ATOM 1455 C CA . ARG A 1 188 ? -20.212 -0.923 15.431 1.00 96.12 188 ARG A CA 1
ATOM 1456 C C . ARG A 1 188 ? -20.038 -2.381 15.040 1.00 96.12 188 ARG A C 1
ATOM 1458 O O . ARG A 1 188 ? -18.916 -2.870 15.041 1.00 96.12 188 ARG A O 1
ATOM 1465 N N . GLU A 1 189 ? -21.117 -3.050 14.662 1.00 95.69 189 GLU A N 1
ATOM 1466 C CA . GLU A 1 189 ? -21.047 -4.403 14.113 1.00 95.69 189 GLU A CA 1
ATOM 1467 C C . GLU A 1 189 ? -20.445 -4.391 12.705 1.00 95.69 189 GLU A C 1
ATOM 1469 O O . GLU A 1 189 ? -20.703 -3.483 11.907 1.00 95.69 189 GLU A O 1
ATOM 1474 N N . PHE A 1 190 ? -19.665 -5.419 12.355 1.00 96.38 190 PHE A N 1
ATOM 1475 C CA . PHE A 1 190 ? -19.042 -5.467 11.029 1.00 96.38 190 PHE A CA 1
ATOM 1476 C C . PHE A 1 190 ? -20.075 -5.554 9.897 1.00 96.38 190 PHE A C 1
ATOM 1478 O O . PHE A 1 190 ? -19.820 -5.064 8.796 1.00 96.38 190 PHE A O 1
ATOM 1485 N N . SER A 1 191 ? -21.257 -6.128 10.148 1.00 96.75 191 SER A N 1
ATOM 1486 C CA . SER A 1 191 ? -22.355 -6.169 9.171 1.00 96.75 191 SER A CA 1
ATOM 1487 C C . SER A 1 191 ? -22.711 -4.784 8.634 1.00 96.75 191 SER A C 1
ATOM 1489 O O . SER A 1 191 ? -22.965 -4.649 7.436 1.00 96.75 191 SER A O 1
ATOM 1491 N N . ASP A 1 192 ? -22.643 -3.764 9.491 1.00 95.81 192 ASP A N 1
ATOM 1492 C CA . ASP A 1 192 ? -22.966 -2.377 9.154 1.00 95.81 192 ASP A CA 1
ATOM 1493 C C . ASP A 1 192 ? -21.787 -1.656 8.494 1.00 95.81 192 ASP A C 1
ATOM 1495 O O . ASP A 1 192 ? -21.971 -0.643 7.823 1.00 95.81 192 ASP A O 1
ATOM 1499 N N . LEU A 1 193 ? -20.569 -2.168 8.690 1.00 96.81 193 LEU A N 1
ATOM 1500 C CA . LEU A 1 193 ? -19.323 -1.605 8.166 1.00 96.81 193 LEU A CA 1
ATOM 1501 C C . LEU A 1 193 ? -18.884 -2.237 6.844 1.00 96.81 193 LEU A C 1
ATOM 1503 O O . LEU A 1 193 ? -18.086 -1.650 6.111 1.00 96.81 193 LEU A O 1
ATOM 1507 N N . ARG A 1 194 ? -19.394 -3.432 6.524 1.00 95.50 194 ARG A N 1
ATOM 1508 C CA . ARG A 1 194 ? -18.928 -4.281 5.417 1.00 95.50 194 ARG A CA 1
ATOM 1509 C C . ARG A 1 194 ? -18.814 -3.539 4.090 1.00 95.50 194 ARG A C 1
ATOM 1511 O O . ARG A 1 194 ? -17.861 -3.778 3.345 1.00 95.50 194 ARG A O 1
ATOM 1518 N N . ASP A 1 195 ? -19.773 -2.663 3.812 1.00 94.00 195 ASP A N 1
ATOM 1519 C CA . ASP A 1 195 ? -19.859 -1.852 2.597 1.00 94.00 195 ASP A CA 1
ATOM 1520 C C . ASP A 1 195 ? -19.888 -0.332 2.920 1.00 94.00 195 ASP A C 1
ATOM 1522 O O . ASP A 1 195 ? -20.178 0.490 2.051 1.00 94.00 195 ASP A O 1
ATOM 1526 N N . ASP A 1 196 ? -19.549 0.057 4.159 1.00 97.19 196 ASP A N 1
ATOM 1527 C CA . ASP A 1 196 ? -19.549 1.446 4.637 1.00 97.19 196 ASP A CA 1
ATOM 1528 C C . ASP A 1 196 ? -18.352 2.223 4.069 1.00 97.19 196 ASP A C 1
ATOM 1530 O O . ASP A 1 196 ? -17.183 1.972 4.378 1.00 97.19 196 ASP A O 1
ATOM 1534 N N . ARG A 1 197 ? -18.646 3.214 3.228 1.00 96.88 197 ARG A N 1
ATOM 1535 C CA . ARG A 1 197 ? -17.630 4.050 2.581 1.00 96.88 197 ARG A CA 1
ATOM 1536 C C . ARG A 1 197 ? -16.808 4.867 3.579 1.00 96.88 197 ARG A C 1
ATOM 1538 O O . ARG A 1 197 ? -15.617 5.069 3.352 1.00 96.88 197 ARG A O 1
ATOM 1545 N N . GLN A 1 198 ? -17.411 5.342 4.666 1.00 97.19 198 GLN A N 1
ATOM 1546 C CA . GLN A 1 198 ? -16.712 6.114 5.688 1.00 97.19 198 GLN A CA 1
ATOM 1547 C C . GLN A 1 198 ? -15.684 5.244 6.413 1.00 97.19 198 GLN A C 1
ATOM 1549 O O . GLN A 1 198 ? -14.558 5.693 6.607 1.00 97.19 198 GLN A O 1
ATOM 1554 N N . TYR A 1 199 ? -16.035 3.997 6.735 1.00 98.06 199 TYR A N 1
ATOM 1555 C CA . TYR A 1 199 ? -15.125 3.043 7.368 1.00 98.06 199 TYR A CA 1
ATOM 1556 C C . TYR A 1 199 ? -13.854 2.819 6.541 1.00 98.06 199 TYR A C 1
ATOM 1558 O O . TYR A 1 199 ? -12.741 3.056 7.018 1.00 98.06 199 TYR A O 1
ATOM 1566 N N . TYR A 1 200 ? -14.004 2.446 5.267 1.00 98.19 200 TYR A N 1
ATOM 1567 C CA . TYR A 1 200 ? -12.845 2.204 4.405 1.00 98.19 200 TYR A CA 1
ATOM 1568 C C . TYR A 1 200 ? -12.068 3.476 4.063 1.00 98.19 200 TYR A C 1
ATOM 1570 O O . TYR A 1 200 ? -10.844 3.412 3.950 1.00 98.19 200 TYR A O 1
ATOM 1578 N N . ASN A 1 201 ? -12.743 4.625 3.925 1.00 97.69 201 ASN A N 1
ATOM 1579 C CA . ASN A 1 201 ? -12.070 5.909 3.730 1.00 97.69 201 ASN A CA 1
ATOM 1580 C C . ASN A 1 201 ? -11.204 6.279 4.937 1.00 97.69 201 ASN A C 1
ATOM 1582 O O . ASN A 1 201 ? -10.068 6.709 4.754 1.00 97.69 201 ASN A O 1
ATOM 1586 N N . SER A 1 202 ? -11.710 6.075 6.155 1.00 96.88 202 SER A N 1
ATOM 1587 C CA . SER A 1 202 ? -10.930 6.293 7.369 1.00 96.88 202 SER A CA 1
ATOM 1588 C C . SER A 1 202 ? -9.745 5.323 7.439 1.00 96.88 202 SER A C 1
ATOM 1590 O O . SER A 1 202 ? -8.618 5.775 7.601 1.00 96.88 202 SER A O 1
ATOM 1592 N N . LEU A 1 203 ? -9.943 4.023 7.188 1.00 96.50 203 LEU A N 1
ATOM 1593 C CA . LEU A 1 203 ? -8.853 3.034 7.168 1.00 96.50 203 LEU A CA 1
ATOM 1594 C C . LEU A 1 203 ? -7.723 3.389 6.191 1.00 96.50 203 LEU A C 1
ATOM 1596 O O . LEU A 1 203 ? -6.547 3.436 6.563 1.00 96.50 203 LEU A O 1
ATOM 1600 N N . ARG A 1 204 ? -8.063 3.660 4.925 1.00 95.81 204 ARG A N 1
ATOM 1601 C CA . ARG A 1 204 ? -7.054 3.935 3.893 1.00 95.81 204 ARG A CA 1
ATOM 1602 C C . ARG A 1 204 ? -6.296 5.239 4.127 1.00 95.81 204 ARG A C 1
ATOM 1604 O O . ARG A 1 204 ? -5.221 5.378 3.560 1.00 95.81 204 ARG A O 1
ATOM 1611 N N . SER A 1 205 ? -6.822 6.172 4.919 1.00 95.56 205 SER A N 1
ATOM 1612 C CA . SER A 1 205 ? -6.230 7.501 5.124 1.00 95.56 205 SER A CA 1
ATOM 1613 C C . SER A 1 205 ? -5.661 7.735 6.522 1.00 95.56 205 SER A C 1
ATOM 1615 O O . SER A 1 205 ? -4.981 8.734 6.699 1.00 95.56 205 SER A O 1
ATOM 1617 N N . ALA A 1 206 ? -5.896 6.839 7.483 1.00 93.38 206 ALA A N 1
ATOM 1618 C CA . ALA A 1 206 ? -5.475 6.986 8.877 1.00 93.38 206 ALA A CA 1
ATOM 1619 C C . ALA A 1 206 ? -3.937 7.025 9.051 1.00 93.38 206 ALA A C 1
ATOM 1621 O O . ALA A 1 206 ? -3.291 5.976 8.958 1.00 93.38 206 ALA A O 1
ATOM 1622 N N . PRO A 1 207 ? -3.311 8.189 9.305 1.00 91.81 207 PRO A N 1
ATOM 1623 C CA . PRO A 1 207 ? -1.851 8.284 9.403 1.00 91.81 207 PRO A CA 1
ATOM 1624 C C . PRO A 1 207 ? -1.290 7.573 10.646 1.00 91.81 207 PRO A C 1
ATOM 1626 O O . PRO A 1 207 ? -0.115 7.229 10.681 1.00 91.81 207 PRO A O 1
ATOM 1629 N N . ASP A 1 208 ? -2.138 7.321 11.641 1.00 91.12 208 ASP A N 1
ATOM 1630 C CA . ASP A 1 208 ? -1.841 6.686 12.924 1.00 91.12 208 ASP A CA 1
ATOM 1631 C C . ASP A 1 208 ? -1.949 5.148 12.905 1.00 91.12 208 ASP A C 1
ATOM 1633 O O . ASP A 1 208 ? -1.638 4.499 13.907 1.00 91.12 208 ASP A O 1
ATOM 1637 N N . ILE A 1 209 ? -2.339 4.550 11.771 1.00 91.44 209 ILE A N 1
ATOM 1638 C CA . ILE A 1 209 ? -2.355 3.095 11.565 1.00 91.44 209 ILE A CA 1
ATOM 1639 C C . ILE A 1 209 ? -1.216 2.692 10.640 1.00 91.44 209 ILE A C 1
ATOM 1641 O O . ILE A 1 209 ? -1.267 2.923 9.431 1.00 91.44 209 ILE A O 1
ATOM 1645 N N . ASN A 1 210 ? -0.230 1.988 11.186 1.00 92.31 210 ASN A N 1
ATOM 1646 C CA . ASN A 1 210 ? 0.808 1.381 10.368 1.00 92.31 210 ASN A CA 1
ATOM 1647 C C . ASN A 1 210 ? 0.214 0.224 9.548 1.00 92.31 210 ASN A C 1
ATOM 1649 O O . ASN A 1 210 ? -0.366 -0.719 10.093 1.00 92.31 210 ASN A O 1
ATOM 1653 N N . MET A 1 211 ? 0.387 0.294 8.230 1.00 95.19 211 MET A N 1
ATOM 1654 C CA . MET A 1 211 ? 0.002 -0.755 7.288 1.00 95.19 211 MET A CA 1
ATOM 1655 C C . MET A 1 211 ? 1.127 -1.004 6.295 1.00 95.19 211 MET A C 1
ATOM 1657 O O . MET A 1 211 ? 1.844 -0.072 5.921 1.00 95.19 211 MET A O 1
ATOM 1661 N N . SER A 1 212 ? 1.235 -2.242 5.825 1.00 97.00 212 SER A N 1
ATOM 1662 C CA . SER A 1 212 ? 2.129 -2.597 4.724 1.00 97.00 212 SER A CA 1
ATOM 1663 C C . SER A 1 212 ? 1.381 -3.339 3.635 1.00 97.00 212 SER A C 1
ATOM 1665 O O . SER A 1 212 ? 0.433 -4.077 3.884 1.00 97.00 212 SER A O 1
ATOM 1667 N N . LEU A 1 213 ? 1.832 -3.146 2.410 1.00 97.81 213 LEU A N 1
ATOM 1668 C CA . LEU A 1 213 ? 1.359 -3.823 1.224 1.00 97.81 213 LEU A CA 1
ATOM 1669 C C . LEU A 1 213 ? 2.549 -4.534 0.587 1.00 97.81 213 LEU A C 1
ATOM 1671 O O . LEU A 1 213 ? 3.493 -3.882 0.145 1.00 97.81 213 LEU A O 1
ATOM 1675 N N . LEU A 1 214 ? 2.476 -5.856 0.502 1.00 97.62 214 LEU A N 1
ATOM 1676 C CA . LEU A 1 214 ? 3.403 -6.662 -0.284 1.00 97.62 214 LEU A CA 1
ATOM 1677 C C . LEU A 1 214 ? 2.762 -6.946 -1.635 1.00 97.62 214 LEU A C 1
ATOM 1679 O O . LEU A 1 214 ? 1.625 -7.403 -1.688 1.00 97.62 214 LEU A O 1
ATOM 1683 N N . VAL A 1 215 ? 3.493 -6.711 -2.719 1.00 96.44 215 VAL A N 1
ATOM 1684 C CA . VAL A 1 215 ? 3.086 -7.018 -4.092 1.00 96.44 215 VAL A CA 1
ATOM 1685 C C . VAL A 1 215 ? 4.125 -7.941 -4.701 1.00 96.44 215 VAL A C 1
ATOM 1687 O O . VAL A 1 215 ? 5.280 -7.558 -4.840 1.00 96.44 215 VAL A O 1
ATOM 1690 N N . ARG A 1 216 ? 3.727 -9.145 -5.103 1.00 96.00 216 ARG A N 1
ATOM 1691 C CA . ARG A 1 216 ? 4.613 -10.115 -5.746 1.00 96.00 216 ARG A CA 1
ATOM 1692 C C . ARG A 1 216 ? 4.275 -10.270 -7.219 1.00 96.00 216 ARG A C 1
ATOM 1694 O O . ARG A 1 216 ? 3.166 -10.675 -7.565 1.00 96.00 216 ARG A O 1
ATOM 1701 N N . THR A 1 217 ? 5.242 -10.009 -8.093 1.00 93.94 217 THR A N 1
ATOM 1702 C CA . THR A 1 217 ? 5.059 -10.153 -9.541 1.00 93.94 217 THR A CA 1
ATOM 1703 C C . THR A 1 217 ? 4.901 -11.626 -9.931 1.00 93.94 217 THR A C 1
ATOM 1705 O O . THR A 1 217 ? 5.658 -12.493 -9.493 1.00 93.94 217 THR A O 1
ATOM 1708 N N . ASN A 1 218 ? 3.934 -11.930 -10.797 1.00 92.69 218 ASN A N 1
ATOM 1709 C CA . ASN A 1 218 ? 3.731 -13.288 -11.321 1.00 92.69 218 ASN A CA 1
ATOM 1710 C C . ASN A 1 218 ? 4.307 -13.482 -12.729 1.00 92.69 218 ASN A C 1
ATOM 1712 O O . ASN A 1 218 ? 4.411 -14.613 -13.210 1.00 92.69 218 ASN A O 1
ATOM 1716 N N . HIS A 1 219 ? 4.762 -12.392 -13.346 1.00 90.88 219 HIS A N 1
ATOM 1717 C CA . HIS A 1 219 ? 5.386 -12.354 -14.663 1.00 90.88 219 HIS A CA 1
ATOM 1718 C C . HIS A 1 219 ? 6.605 -11.428 -14.656 1.00 90.88 219 HIS A C 1
ATOM 1720 O O . HIS A 1 219 ? 6.793 -10.644 -13.727 1.00 90.88 219 HIS A O 1
ATOM 1726 N N . VAL A 1 220 ? 7.423 -11.521 -15.705 1.00 91.94 220 VAL A N 1
ATOM 1727 C CA . VAL A 1 220 ? 8.407 -10.482 -16.024 1.00 91.94 220 VAL A CA 1
ATOM 1728 C C . VAL A 1 220 ? 7.639 -9.249 -16.490 1.00 91.94 220 VAL A C 1
ATOM 1730 O O . VAL A 1 220 ? 6.775 -9.366 -17.362 1.00 91.94 220 VAL A O 1
ATOM 1733 N N . LEU A 1 221 ? 7.914 -8.090 -15.893 1.00 90.44 221 LEU A N 1
ATOM 1734 C CA . LEU A 1 221 ? 7.140 -6.872 -16.138 1.00 90.44 221 LEU A CA 1
ATOM 1735 C C . LEU A 1 221 ? 8.033 -5.726 -16.630 1.00 90.44 221 LEU A C 1
ATOM 1737 O O . LEU A 1 221 ? 9.032 -5.422 -15.978 1.00 90.44 221 LEU A O 1
ATOM 1741 N N . PRO A 1 222 ? 7.674 -5.047 -17.734 1.00 90.94 222 PRO A N 1
ATOM 1742 C CA . PRO A 1 222 ? 8.448 -3.919 -18.237 1.00 90.94 222 PRO A CA 1
ATOM 1743 C C . PRO A 1 222 ? 8.353 -2.709 -17.295 1.00 90.94 222 PRO A C 1
ATOM 1745 O O . PRO A 1 222 ? 7.265 -2.178 -17.055 1.00 90.94 222 PRO A O 1
ATOM 1748 N N . ILE A 1 223 ? 9.503 -2.240 -16.801 1.00 90.44 223 ILE A N 1
ATOM 1749 C CA . ILE A 1 223 ? 9.640 -1.159 -15.808 1.00 90.44 223 ILE A CA 1
ATOM 1750 C C . ILE A 1 223 ? 8.925 0.106 -16.282 1.00 90.44 223 ILE A C 1
ATOM 1752 O O . ILE A 1 223 ? 8.062 0.632 -15.585 1.00 90.44 223 ILE A O 1
ATOM 1756 N N . GLY A 1 224 ? 9.225 0.565 -17.502 1.00 87.00 224 GLY A N 1
ATOM 1757 C CA . GLY A 1 224 ? 8.657 1.809 -18.027 1.00 87.00 224 GLY A CA 1
ATOM 1758 C C . GLY A 1 224 ? 7.133 1.772 -18.173 1.00 87.00 224 GLY A C 1
ATOM 1759 O O . GLY A 1 224 ? 6.473 2.799 -18.047 1.00 87.00 224 GLY A O 1
ATOM 1760 N N . VAL A 1 225 ? 6.557 0.595 -18.416 1.00 86.56 225 VAL A N 1
ATOM 1761 C CA . VAL A 1 225 ? 5.101 0.421 -18.489 1.00 86.56 225 VAL A CA 1
ATOM 1762 C C . VAL A 1 225 ? 4.490 0.481 -17.100 1.00 86.56 225 VAL A C 1
ATOM 1764 O O . VAL A 1 225 ? 3.512 1.198 -16.906 1.00 86.56 225 VAL A O 1
ATOM 1767 N N . MET A 1 226 ? 5.078 -0.236 -16.138 1.00 86.44 226 MET A N 1
ATOM 1768 C CA . MET A 1 226 ? 4.625 -0.192 -14.751 1.00 86.44 226 MET A CA 1
ATOM 1769 C C . MET A 1 226 ? 4.687 1.232 -14.206 1.00 86.44 226 MET A C 1
ATOM 1771 O O . MET A 1 226 ? 3.684 1.710 -13.694 1.00 86.44 226 MET A O 1
ATOM 1775 N N . ALA A 1 227 ? 5.805 1.938 -14.388 1.00 88.19 227 ALA A N 1
ATOM 1776 C CA . ALA A 1 227 ? 5.975 3.305 -13.905 1.00 88.19 227 ALA A CA 1
ATOM 1777 C C 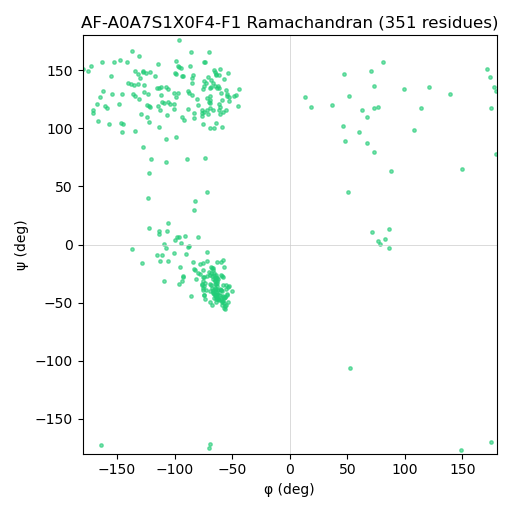. ALA A 1 227 ? 4.889 4.251 -14.444 1.00 88.19 227 ALA A C 1
ATOM 1779 O O . ALA A 1 227 ? 4.209 4.910 -13.660 1.00 88.19 227 ALA A O 1
ATOM 1780 N N . ARG A 1 228 ? 4.650 4.254 -15.766 1.00 88.50 228 ARG A N 1
ATOM 1781 C CA . ARG A 1 228 ? 3.591 5.077 -16.384 1.00 88.50 228 ARG A CA 1
ATOM 1782 C C . ARG A 1 228 ? 2.203 4.737 -15.851 1.00 88.50 228 ARG A C 1
ATOM 1784 O O . ARG A 1 228 ? 1.369 5.621 -15.664 1.00 88.50 228 ARG A O 1
ATOM 1791 N N . GLU A 1 229 ? 1.942 3.456 -15.630 1.00 87.62 229 GLU A N 1
ATOM 1792 C CA . GLU A 1 229 ? 0.632 3.003 -15.195 1.00 87.62 229 GLU A CA 1
ATOM 1793 C C . GLU A 1 229 ? 0.371 3.320 -13.719 1.00 87.62 229 GLU A C 1
ATOM 1795 O O . GLU A 1 229 ? -0.689 3.846 -13.376 1.00 87.62 229 GLU A O 1
ATOM 1800 N N . TYR A 1 230 ? 1.362 3.086 -12.859 1.00 90.38 230 TYR A N 1
ATOM 1801 C CA . TYR A 1 230 ? 1.320 3.497 -11.459 1.00 90.38 230 TYR A CA 1
ATOM 1802 C C . TYR A 1 230 ? 1.189 5.011 -11.335 1.00 90.38 230 TYR A C 1
ATOM 1804 O O . TYR A 1 230 ? 0.341 5.465 -10.575 1.00 90.38 230 TYR A O 1
ATOM 1812 N N . GLU A 1 231 ? 1.932 5.795 -12.119 1.00 93.69 231 GLU A N 1
ATOM 1813 C CA . GLU A 1 231 ? 1.792 7.251 -12.144 1.00 93.69 231 GLU A CA 1
ATOM 1814 C C . GLU A 1 231 ? 0.352 7.664 -12.469 1.00 93.69 231 GLU A C 1
ATOM 1816 O O . GLU A 1 231 ? -0.297 8.372 -11.695 1.00 93.69 231 GLU A O 1
ATOM 1821 N N . ARG A 1 232 ? -0.179 7.189 -13.600 1.00 94.06 232 ARG A N 1
ATOM 1822 C CA . ARG A 1 232 ? -1.530 7.517 -14.065 1.00 94.06 232 ARG A CA 1
ATOM 1823 C C . ARG A 1 232 ? -2.589 7.169 -13.018 1.00 94.06 232 ARG A C 1
ATOM 1825 O O . ARG A 1 232 ? -3.506 7.956 -12.770 1.00 94.06 232 ARG A O 1
ATOM 1832 N N . ILE A 1 233 ? -2.474 5.985 -12.419 1.00 93.56 233 ILE A N 1
ATOM 1833 C CA . ILE A 1 233 ? -3.395 5.495 -11.397 1.00 93.56 233 ILE A CA 1
ATOM 1834 C C . ILE A 1 233 ? -3.276 6.324 -10.115 1.00 93.56 233 ILE A C 1
ATOM 1836 O O . ILE A 1 233 ? -4.293 6.806 -9.613 1.00 93.56 233 ILE A O 1
ATOM 1840 N N . LEU A 1 234 ? -2.066 6.501 -9.587 1.00 96.19 234 LEU A N 1
ATOM 1841 C CA . LEU A 1 234 ? -1.840 7.164 -8.306 1.00 96.19 234 LEU A CA 1
ATOM 1842 C C . LEU A 1 234 ? -2.211 8.642 -8.370 1.00 96.19 234 LEU A C 1
ATOM 1844 O O . LEU A 1 234 ? -2.893 9.104 -7.464 1.00 96.19 234 LEU A O 1
ATOM 1848 N N . ARG A 1 235 ? -1.920 9.360 -9.465 1.00 97.38 235 ARG A N 1
ATOM 1849 C CA . ARG A 1 235 ? -2.379 10.754 -9.639 1.00 97.38 235 ARG A CA 1
ATOM 1850 C C . ARG A 1 235 ? -3.891 10.890 -9.475 1.00 97.38 235 ARG A C 1
ATOM 1852 O O . ARG A 1 235 ? -4.362 11.796 -8.796 1.00 97.38 235 ARG A O 1
ATOM 1859 N N . LYS A 1 236 ? -4.662 9.970 -10.067 1.00 96.50 236 LYS A N 1
ATOM 1860 C CA . LYS A 1 236 ? -6.126 9.955 -9.927 1.00 96.50 236 LYS A CA 1
ATOM 1861 C C . LYS A 1 236 ? -6.543 9.680 -8.483 1.00 96.50 236 LYS A C 1
ATOM 1863 O O . LYS A 1 236 ? -7.466 10.311 -7.978 1.00 96.50 236 LYS A O 1
ATOM 1868 N N . ARG A 1 237 ? -5.882 8.722 -7.834 1.00 97.50 237 ARG A N 1
ATOM 1869 C CA . ARG A 1 237 ? -6.179 8.312 -6.457 1.00 97.50 237 ARG A CA 1
ATOM 1870 C C . ARG A 1 237 ? -5.844 9.412 -5.456 1.00 97.50 237 ARG A C 1
ATOM 1872 O O . ARG A 1 237 ? -6.645 9.639 -4.562 1.00 97.50 237 ARG A O 1
ATOM 1879 N N . ILE A 1 238 ? -4.758 10.157 -5.663 1.00 97.94 238 ILE A N 1
ATOM 1880 C CA . ILE A 1 238 ? -4.404 11.319 -4.840 1.00 97.94 238 ILE A CA 1
ATOM 1881 C C . ILE A 1 238 ? -5.553 12.335 -4.819 1.00 97.94 238 ILE A C 1
ATOM 1883 O O . ILE A 1 238 ? -5.982 12.751 -3.747 1.00 97.94 238 ILE A O 1
ATOM 1887 N N . THR A 1 239 ? -6.153 12.645 -5.971 1.00 97.31 239 THR A N 1
ATOM 1888 C CA . THR A 1 239 ? -7.332 13.527 -6.013 1.00 97.31 239 THR A CA 1
ATOM 1889 C C . THR A 1 239 ? -8.528 12.948 -5.247 1.00 97.31 239 THR A C 1
ATOM 1891 O O . THR A 1 239 ? -9.221 13.681 -4.548 1.00 97.31 239 THR A O 1
ATOM 1894 N N . LEU A 1 240 ? -8.772 11.634 -5.332 1.00 95.88 240 LEU A N 1
ATOM 1895 C CA . LEU A 1 240 ? -9.876 10.979 -4.609 1.00 95.88 240 LEU A CA 1
ATOM 1896 C C . LEU A 1 240 ? -9.683 10.971 -3.088 1.00 95.88 240 LEU A C 1
ATOM 1898 O O . LEU A 1 240 ? -10.665 10.925 -2.345 1.00 95.88 240 LEU A O 1
ATOM 1902 N N . VAL A 1 241 ? -8.436 11.008 -2.620 1.00 96.50 241 VAL A N 1
ATOM 1903 C CA . VAL A 1 241 ? -8.118 11.110 -1.191 1.00 96.50 241 VAL A CA 1
ATOM 1904 C C . VAL A 1 241 ? -7.970 12.561 -0.716 1.00 96.50 241 VAL A C 1
ATOM 1906 O O . VAL A 1 241 ? -7.618 12.772 0.439 1.00 96.50 241 VAL A O 1
ATOM 1909 N N . GLY A 1 242 ? -8.276 13.545 -1.571 1.00 95.81 242 GLY A N 1
ATOM 1910 C CA . GLY A 1 242 ? -8.257 14.973 -1.236 1.00 95.81 242 GLY A CA 1
ATOM 1911 C C . GLY A 1 242 ? -6.895 15.659 -1.382 1.00 95.81 242 GLY A C 1
ATOM 1912 O O . GLY A 1 242 ? -6.727 16.763 -0.875 1.00 95.81 242 GLY A O 1
ATOM 1913 N N . GLY A 1 243 ? -5.924 15.026 -2.044 1.00 96.25 243 GLY A N 1
ATOM 1914 C CA . GLY A 1 243 ? -4.606 15.602 -2.313 1.00 96.25 243 GLY A CA 1
ATOM 1915 C C . GLY A 1 243 ? -4.471 16.250 -3.694 1.00 96.25 243 GLY A C 1
ATOM 1916 O O . GLY A 1 243 ? -5.361 16.163 -4.547 1.00 96.25 243 GLY A O 1
ATOM 1917 N N . ASP A 1 244 ? -3.309 16.859 -3.935 1.00 97.06 244 ASP A N 1
ATOM 1918 C CA . ASP A 1 244 ? -2.951 17.439 -5.230 1.00 97.06 244 ASP A CA 1
ATOM 1919 C C . ASP A 1 244 ? -2.454 16.359 -6.205 1.00 97.06 244 ASP A C 1
ATOM 1921 O O . ASP A 1 244 ? -1.484 15.650 -5.952 1.00 97.06 244 ASP A O 1
ATOM 1925 N N . ARG A 1 245 ? -3.073 16.261 -7.386 1.00 95.00 245 ARG A N 1
ATOM 1926 C CA . ARG A 1 245 ? -2.648 15.344 -8.462 1.00 95.00 245 ARG A CA 1
ATOM 1927 C C . ARG A 1 245 ? -1.192 15.546 -8.916 1.00 95.00 245 ARG A C 1
ATOM 1929 O O . ARG A 1 245 ? -0.652 14.677 -9.610 1.00 95.00 245 ARG A O 1
ATOM 1936 N N . HIS A 1 246 ? -0.603 16.703 -8.619 1.00 95.88 246 HIS A N 1
ATOM 1937 C CA . HIS A 1 246 ? 0.771 17.080 -8.940 1.00 95.88 246 HIS A CA 1
ATOM 1938 C C . HIS A 1 246 ? 1.704 17.059 -7.722 1.00 95.88 246 HIS A C 1
ATOM 1940 O O . HIS A 1 246 ? 2.787 17.631 -7.808 1.00 95.88 246 HIS A O 1
ATOM 1946 N N . ASP A 1 247 ? 1.318 16.365 -6.642 1.00 96.25 247 ASP A N 1
ATOM 1947 C CA . ASP A 1 247 ? 2.156 16.149 -5.458 1.00 96.25 247 ASP A CA 1
ATOM 1948 C C . ASP A 1 247 ? 3.599 15.759 -5.867 1.00 96.25 247 ASP A C 1
ATOM 1950 O O . ASP A 1 247 ? 3.784 14.753 -6.574 1.00 96.25 247 ASP A O 1
ATOM 1954 N N . PRO A 1 248 ? 4.622 16.558 -5.497 1.00 96.81 248 PRO A N 1
ATOM 1955 C CA . PRO A 1 248 ? 6.009 16.294 -5.869 1.00 96.81 248 PRO A CA 1
ATOM 1956 C C . PRO A 1 248 ? 6.530 14.977 -5.286 1.00 96.81 248 PRO A C 1
ATOM 1958 O O . PRO A 1 248 ? 7.344 14.317 -5.935 1.00 96.81 248 PRO A O 1
ATOM 1961 N N . ASP A 1 249 ? 6.011 14.537 -4.138 1.00 97.62 249 ASP A N 1
ATOM 1962 C CA . ASP A 1 249 ? 6.413 13.285 -3.499 1.00 97.62 249 ASP A CA 1
ATOM 1963 C C . ASP A 1 249 ? 5.971 12.065 -4.308 1.00 97.62 249 ASP A C 1
ATOM 1965 O O . ASP A 1 249 ? 6.627 11.024 -4.265 1.00 97.62 249 ASP A O 1
ATOM 1969 N N . LEU A 1 250 ? 4.918 12.183 -5.128 1.00 96.94 250 LEU A N 1
ATOM 1970 C CA . LEU A 1 250 ? 4.588 11.126 -6.081 1.00 96.94 250 LEU A CA 1
ATOM 1971 C C . LEU A 1 250 ? 5.706 10.958 -7.116 1.00 96.94 250 LEU A C 1
ATOM 1973 O O . LEU A 1 250 ? 6.063 9.831 -7.444 1.00 96.94 250 LEU A O 1
ATOM 1977 N N . ASN A 1 251 ? 6.263 12.056 -7.634 1.00 95.56 251 ASN A N 1
ATOM 1978 C CA . ASN A 1 251 ? 7.350 11.974 -8.612 1.00 95.56 251 ASN A CA 1
ATOM 1979 C C . ASN A 1 251 ? 8.608 11.380 -7.968 1.00 95.56 251 ASN A C 1
ATOM 1981 O O . ASN A 1 251 ? 9.217 10.489 -8.550 1.00 95.56 251 ASN A O 1
ATOM 1985 N N . THR A 1 252 ? 8.944 11.803 -6.746 1.00 96.88 252 THR A N 1
ATOM 1986 C CA . THR A 1 252 ? 10.052 11.228 -5.967 1.00 96.88 252 THR A CA 1
ATOM 1987 C C . THR A 1 252 ? 9.865 9.724 -5.750 1.00 96.88 252 THR A C 1
ATOM 1989 O O . THR A 1 252 ? 10.789 8.944 -5.964 1.00 96.88 252 THR A O 1
ATOM 1992 N N . MET A 1 253 ? 8.652 9.293 -5.398 1.00 95.94 253 MET A N 1
ATOM 1993 C CA . MET A 1 253 ? 8.331 7.878 -5.220 1.00 95.94 253 MET A CA 1
ATOM 1994 C C . MET A 1 253 ? 8.458 7.090 -6.528 1.00 95.94 253 MET A C 1
ATOM 1996 O O . MET A 1 253 ? 9.025 6.001 -6.536 1.00 95.94 253 MET A O 1
ATOM 2000 N N . LEU A 1 254 ? 7.966 7.627 -7.647 1.00 94.31 254 LEU A N 1
ATOM 2001 C CA . LEU A 1 254 ? 8.086 6.986 -8.961 1.00 94.31 254 LEU A CA 1
ATOM 2002 C C . LEU A 1 254 ? 9.544 6.888 -9.424 1.00 94.31 254 LEU A C 1
ATOM 2004 O O . LEU A 1 254 ? 9.909 5.925 -10.102 1.00 94.31 254 LEU A O 1
ATOM 2008 N N . ASP A 1 255 ? 10.382 7.845 -9.028 1.00 95.31 255 ASP A N 1
ATOM 2009 C CA . ASP A 1 255 ? 11.807 7.848 -9.331 1.00 95.31 255 ASP A CA 1
ATOM 2010 C C . ASP A 1 255 ? 12.537 6.656 -8.705 1.00 95.31 255 ASP A C 1
ATOM 2012 O O . ASP A 1 255 ? 13.447 6.118 -9.334 1.00 95.31 255 ASP A O 1
ATOM 2016 N N . TYR A 1 256 ? 12.095 6.154 -7.549 1.00 94.25 256 TYR A N 1
ATOM 2017 C CA . TYR A 1 256 ? 12.623 4.919 -6.950 1.00 94.25 256 TYR A CA 1
ATOM 2018 C C . TYR A 1 256 ? 12.481 3.694 -7.859 1.00 94.25 256 TYR A C 1
ATOM 2020 O O . TYR A 1 256 ? 13.282 2.765 -7.794 1.00 94.25 256 TYR A O 1
ATOM 2028 N N . PHE A 1 257 ? 11.483 3.700 -8.743 1.00 90.69 257 PHE A N 1
ATOM 2029 C CA . PHE A 1 257 ? 11.197 2.597 -9.658 1.00 90.69 257 PHE A CA 1
ATOM 2030 C C . PHE A 1 257 ? 11.781 2.806 -11.059 1.00 90.69 257 PHE A C 1
ATOM 2032 O O . PHE A 1 257 ? 11.519 2.001 -11.956 1.00 90.69 257 PHE A O 1
ATOM 2039 N N . LYS A 1 258 ? 12.581 3.860 -11.278 1.00 92.06 258 LYS A N 1
ATOM 2040 C CA . LYS A 1 258 ? 13.361 4.010 -12.513 1.00 92.06 258 LYS A CA 1
ATOM 2041 C C . LYS A 1 258 ? 14.395 2.894 -12.615 1.00 92.06 258 LYS A C 1
ATOM 2043 O O . LYS A 1 258 ? 14.984 2.470 -11.628 1.00 92.06 258 LYS A O 1
ATOM 2048 N N . GLU A 1 259 ? 14.668 2.456 -13.840 1.00 91.06 259 GLU A N 1
ATOM 2049 C CA . GLU A 1 259 ? 15.603 1.359 -14.108 1.00 91.06 259 GLU A CA 1
ATOM 2050 C C . GLU A 1 259 ? 17.004 1.589 -13.523 1.00 91.06 259 GLU A C 1
ATOM 2052 O O . GLU A 1 259 ? 17.619 0.642 -13.039 1.00 91.06 259 GLU A O 1
ATOM 2057 N N . SER A 1 260 ? 17.482 2.836 -13.508 1.00 92.56 260 SER A N 1
ATOM 2058 C CA . SER A 1 260 ? 18.771 3.210 -12.914 1.00 92.56 260 SER A CA 1
ATOM 2059 C C . SER A 1 260 ? 18.826 3.038 -11.396 1.00 92.56 260 SER A C 1
ATOM 2061 O O . SER A 1 260 ? 19.913 2.903 -10.850 1.00 92.56 260 SER A O 1
ATOM 2063 N N . ASN A 1 261 ? 17.671 3.068 -10.731 1.00 93.62 261 ASN A N 1
ATOM 2064 C CA . ASN A 1 261 ? 17.556 3.104 -9.274 1.00 93.62 261 ASN A CA 1
ATOM 2065 C C . ASN A 1 261 ? 17.108 1.757 -8.699 1.00 93.62 261 ASN A C 1
ATOM 2067 O O . ASN A 1 261 ? 17.224 1.527 -7.501 1.00 93.62 261 ASN A O 1
ATOM 2071 N N . LEU A 1 262 ? 16.605 0.856 -9.548 1.00 93.62 262 LEU A N 1
ATOM 2072 C CA . LEU A 1 262 ? 16.250 -0.488 -9.121 1.00 93.62 262 LEU A CA 1
ATOM 2073 C C . LEU A 1 262 ? 17.509 -1.344 -8.897 1.00 93.62 262 LEU A C 1
ATOM 2075 O O . LEU A 1 262 ? 18.423 -1.307 -9.730 1.00 93.62 262 LEU A O 1
ATOM 2079 N N . PRO A 1 263 ? 17.524 -2.188 -7.853 1.00 94.12 263 PRO A N 1
ATOM 2080 C CA . PRO A 1 263 ? 18.608 -3.131 -7.617 1.00 94.12 263 PRO A CA 1
ATOM 2081 C C . PRO A 1 263 ? 18.771 -4.139 -8.753 1.00 94.12 263 PRO A C 1
ATOM 2083 O O . PRO A 1 263 ? 17.790 -4.605 -9.339 1.00 94.12 263 PRO A O 1
ATOM 2086 N N . GLU A 1 264 ? 20.005 -4.554 -9.031 1.00 93.75 264 GLU A N 1
ATOM 2087 C CA . GLU A 1 264 ? 20.282 -5.441 -10.167 1.00 93.75 264 GLU A CA 1
ATOM 2088 C C . GLU A 1 264 ? 19.644 -6.828 -10.003 1.00 93.75 264 GLU A C 1
ATOM 2090 O O . GLU A 1 264 ? 19.128 -7.409 -10.956 1.00 93.75 264 GLU A O 1
ATOM 2095 N N . HIS A 1 265 ? 19.560 -7.318 -8.764 1.00 92.56 265 HIS A N 1
ATOM 2096 C CA . HIS A 1 265 ? 18.941 -8.604 -8.443 1.00 92.56 265 HIS A CA 1
ATOM 2097 C C . HIS A 1 265 ? 17.412 -8.625 -8.681 1.00 92.56 265 HIS A C 1
ATOM 2099 O O . HIS A 1 265 ? 16.815 -9.692 -8.842 1.00 92.56 265 HIS A O 1
ATOM 2105 N N . VAL A 1 266 ? 16.768 -7.453 -8.738 1.00 93.94 266 VAL A N 1
ATOM 2106 C CA . VAL A 1 266 ? 15.334 -7.287 -9.036 1.00 93.94 266 VAL A CA 1
ATOM 2107 C C . VAL A 1 266 ? 15.064 -7.326 -10.544 1.00 93.94 266 VAL A C 1
ATOM 2109 O O . VAL A 1 266 ? 13.942 -7.620 -10.974 1.00 93.94 266 VAL A O 1
ATOM 2112 N N . LYS A 1 267 ? 16.081 -7.055 -11.365 1.00 94.19 267 LYS A N 1
ATOM 2113 C CA . LYS A 1 267 ? 15.963 -6.993 -12.822 1.00 94.19 267 LYS A CA 1
ATOM 2114 C C . LYS A 1 267 ? 16.075 -8.391 -13.436 1.00 94.19 267 LYS A C 1
ATOM 2116 O O . LYS A 1 267 ? 16.777 -9.281 -12.946 1.00 94.19 267 LYS A O 1
ATOM 2121 N N . TRP A 1 268 ? 15.337 -8.605 -14.521 1.00 91.12 268 TRP A N 1
ATOM 2122 C CA . TRP A 1 268 ? 15.496 -9.782 -15.391 1.00 91.12 268 TRP A CA 1
ATOM 2123 C C . TRP A 1 268 ? 16.460 -9.503 -16.552 1.00 91.12 268 TRP A C 1
ATOM 2125 O O . TRP A 1 268 ? 17.126 -10.406 -17.043 1.00 91.12 268 TRP A O 1
ATOM 2135 N N . GLY A 1 269 ? 16.537 -8.239 -16.961 1.00 90.06 269 GLY A N 1
ATOM 2136 C CA . GLY A 1 269 ? 17.365 -7.707 -18.034 1.00 90.06 269 GLY A CA 1
ATOM 2137 C C . GLY A 1 269 ? 17.024 -6.227 -18.238 1.00 90.06 269 GLY A C 1
ATOM 2138 O O . GLY A 1 269 ? 16.262 -5.672 -17.433 1.00 90.06 269 GLY A O 1
ATOM 2139 N N . PRO A 1 270 ? 17.526 -5.597 -19.311 1.00 87.38 270 PRO A N 1
ATOM 2140 C CA . PRO A 1 270 ? 17.234 -4.199 -19.600 1.00 87.38 270 PRO A CA 1
ATOM 2141 C C . PRO A 1 270 ? 15.723 -3.933 -19.646 1.00 87.38 270 PRO A C 1
ATOM 2143 O O . PRO A 1 270 ? 14.957 -4.635 -20.312 1.00 87.38 270 PRO A O 1
ATOM 2146 N N . GLY A 1 271 ? 15.284 -2.933 -18.892 1.00 90.38 271 GLY A N 1
ATOM 2147 C CA . GLY A 1 271 ? 13.916 -2.434 -18.870 1.00 90.38 271 GLY A CA 1
ATOM 2148 C C . GLY A 1 271 ? 12.869 -3.343 -18.222 1.00 90.38 271 GLY A C 1
ATOM 2149 O O . GLY A 1 271 ? 11.683 -3.043 -18.367 1.00 90.38 271 GLY A O 1
ATOM 2150 N N . SER A 1 272 ? 13.235 -4.429 -17.524 1.00 93.62 272 SER A N 1
ATOM 2151 C CA . SER A 1 272 ? 12.256 -5.389 -16.976 1.00 93.62 272 SER A CA 1
ATOM 2152 C C . SER A 1 272 ? 12.549 -5.882 -15.555 1.00 93.62 272 SER A C 1
ATOM 2154 O O . SER A 1 272 ? 13.669 -6.264 -15.222 1.00 93.62 272 SER A O 1
ATOM 2156 N N . VAL A 1 273 ? 11.494 -5.973 -14.741 1.00 93.38 273 VAL A N 1
ATOM 2157 C CA . VAL A 1 273 ? 11.498 -6.589 -13.406 1.00 93.38 273 VAL A CA 1
ATOM 2158 C C . VAL A 1 273 ? 11.284 -8.094 -13.515 1.00 93.38 273 VAL A C 1
ATOM 2160 O O . VAL A 1 273 ? 10.455 -8.563 -14.299 1.00 93.38 273 VAL A O 1
ATOM 2163 N N . ARG A 1 274 ? 12.021 -8.854 -12.704 1.00 94.44 274 ARG A N 1
ATOM 2164 C CA . ARG A 1 274 ? 11.947 -10.313 -12.616 1.00 94.44 274 ARG A CA 1
ATOM 2165 C C . ARG A 1 274 ? 10.594 -10.790 -12.084 1.00 94.44 274 ARG A C 1
ATOM 2167 O O . ARG A 1 274 ? 9.947 -10.142 -11.260 1.00 94.44 274 ARG A O 1
ATOM 2174 N N . LYS A 1 275 ? 10.171 -11.968 -12.546 1.00 94.12 275 LYS A N 1
ATOM 2175 C CA . LYS A 1 275 ? 9.056 -12.706 -11.942 1.00 94.12 275 LYS A CA 1
ATOM 2176 C C . LYS A 1 275 ? 9.408 -13.083 -10.500 1.00 94.12 275 LYS A C 1
ATOM 2178 O O . LYS A 1 275 ? 10.494 -13.589 -10.246 1.00 94.12 275 LYS A O 1
ATOM 2183 N N . GLY A 1 276 ? 8.464 -12.917 -9.584 1.00 94.75 276 GLY A N 1
ATOM 2184 C CA . GLY A 1 276 ? 8.633 -13.252 -8.174 1.00 94.75 276 GLY A CA 1
ATOM 2185 C C . GLY A 1 276 ? 9.253 -12.138 -7.335 1.00 94.75 276 GLY A C 1
ATOM 2186 O O . GLY A 1 276 ? 9.318 -12.309 -6.121 1.00 94.75 276 GLY A O 1
ATOM 2187 N N . THR A 1 277 ? 9.644 -11.009 -7.940 1.00 95.00 277 THR A N 1
ATOM 2188 C CA . THR A 1 277 ? 10.036 -9.802 -7.202 1.00 95.00 277 THR A CA 1
ATOM 2189 C C . THR A 1 277 ? 8.911 -9.388 -6.264 1.00 95.00 277 THR A C 1
ATOM 2191 O O . THR A 1 277 ? 7.751 -9.306 -6.679 1.00 95.00 277 THR A O 1
ATOM 2194 N N . VAL A 1 278 ? 9.269 -9.092 -5.017 1.00 95.56 278 VAL A N 1
ATOM 2195 C CA . VAL A 1 278 ? 8.354 -8.570 -4.002 1.00 95.56 278 VAL A CA 1
ATOM 2196 C C . VAL A 1 278 ? 8.606 -7.078 -3.835 1.00 95.56 278 VAL A C 1
ATOM 2198 O O . VAL A 1 278 ? 9.709 -6.672 -3.502 1.00 95.56 278 VAL A O 1
ATOM 2201 N N . LEU A 1 279 ? 7.595 -6.250 -4.058 1.00 95.38 279 LEU A N 1
ATOM 2202 C CA . LEU A 1 279 ? 7.614 -4.840 -3.691 1.00 95.38 279 LEU A CA 1
ATOM 2203 C C . LEU A 1 279 ? 6.876 -4.678 -2.370 1.00 95.38 279 LEU A C 1
ATOM 2205 O O . LEU A 1 279 ? 5.730 -5.111 -2.251 1.00 95.38 279 LEU A O 1
ATOM 2209 N N . THR A 1 280 ? 7.516 -4.044 -1.399 1.00 96.19 280 THR A N 1
ATOM 2210 C CA . THR A 1 280 ? 6.911 -3.746 -0.102 1.00 96.19 280 THR A CA 1
ATOM 2211 C C . THR A 1 280 ? 6.701 -2.251 -0.004 1.00 96.19 280 THR A C 1
ATOM 2213 O O . THR A 1 280 ? 7.653 -1.483 -0.096 1.00 96.19 280 THR A O 1
ATOM 2216 N N . PHE A 1 281 ? 5.460 -1.839 0.213 1.00 97.06 281 PHE A N 1
ATOM 2217 C CA . PHE A 1 281 ? 5.108 -0.461 0.513 1.00 97.06 281 PHE A CA 1
ATOM 2218 C C . PHE A 1 281 ? 4.623 -0.384 1.946 1.00 97.06 281 PHE A C 1
ATOM 2220 O O . PHE A 1 281 ? 3.735 -1.140 2.331 1.00 97.06 281 PHE A O 1
ATOM 2227 N N . ARG A 1 282 ? 5.169 0.531 2.735 1.00 95.88 282 ARG A N 1
ATOM 2228 C CA . ARG A 1 282 ? 4.823 0.667 4.147 1.00 95.88 282 ARG A CA 1
ATOM 2229 C C . ARG A 1 282 ? 4.420 2.096 4.450 1.00 95.88 282 ARG A C 1
ATOM 2231 O O . ARG A 1 282 ? 5.155 3.023 4.120 1.00 95.88 282 ARG A O 1
ATOM 2238 N N . ARG A 1 283 ? 3.284 2.262 5.127 1.00 94.94 283 ARG A N 1
ATOM 2239 C CA . ARG A 1 283 ? 2.940 3.534 5.761 1.00 94.94 283 ARG A CA 1
ATOM 2240 C C . ARG A 1 283 ? 3.866 3.759 6.947 1.00 94.94 283 ARG A C 1
ATOM 2242 O O . ARG A 1 283 ? 3.933 2.906 7.833 1.00 94.94 283 ARG A O 1
ATOM 2249 N N . THR A 1 284 ? 4.581 4.873 6.946 1.00 90.56 284 THR A N 1
ATOM 2250 C CA . THR A 1 284 ? 5.508 5.211 8.029 1.00 90.56 284 THR A CA 1
ATOM 2251 C C . THR A 1 284 ? 4.781 5.926 9.163 1.00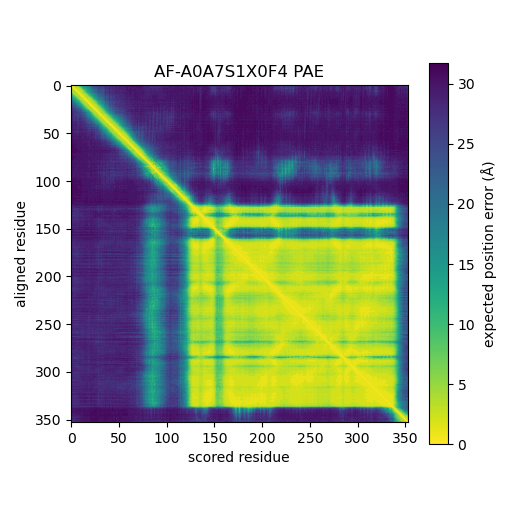 90.56 284 THR A C 1
ATOM 2253 O O . THR A 1 284 ? 3.642 6.361 8.998 1.00 90.56 284 THR A O 1
ATOM 2256 N N . GLY A 1 285 ? 5.411 6.031 10.338 1.00 79.56 285 GLY A N 1
ATOM 2257 C CA . GLY A 1 285 ? 4.764 6.557 11.551 1.00 79.56 285 GLY A CA 1
ATOM 2258 C C . GLY A 1 285 ? 4.311 8.022 11.465 1.00 79.56 285 GLY A C 1
ATOM 2259 O O . GLY A 1 285 ? 3.505 8.451 12.284 1.00 79.56 285 GLY A O 1
ATOM 2260 N N . CYS A 1 286 ? 4.790 8.774 10.469 1.00 80.75 286 CYS A N 1
ATOM 2261 C CA . CYS A 1 286 ? 4.349 10.142 10.163 1.00 80.75 286 CYS A CA 1
ATOM 2262 C C . CYS A 1 286 ? 3.274 10.192 9.056 1.00 80.75 286 CYS A C 1
ATOM 2264 O O . CYS A 1 286 ? 2.897 11.266 8.583 1.00 80.75 286 CYS A O 1
ATOM 2266 N N . GLY A 1 287 ? 2.798 9.024 8.616 1.00 87.94 287 GLY A N 1
ATOM 2267 C CA . GLY A 1 287 ? 1.860 8.844 7.515 1.00 87.94 287 GLY A CA 1
ATOM 2268 C C . GLY A 1 287 ? 2.498 8.852 6.121 1.00 87.94 287 GLY A C 1
ATOM 2269 O O . GLY A 1 287 ? 1.760 8.770 5.145 1.00 87.94 287 GLY A O 1
ATOM 2270 N N . GLY A 1 288 ? 3.830 8.914 6.010 1.00 95.12 288 GLY A N 1
ATOM 2271 C CA . GLY A 1 288 ? 4.556 8.823 4.739 1.00 95.12 288 GLY A CA 1
ATOM 2272 C C . GLY A 1 288 ? 4.520 7.422 4.119 1.00 95.12 288 GLY A C 1
ATOM 2273 O O . GLY A 1 288 ? 3.851 6.510 4.616 1.00 95.12 288 GLY A O 1
ATOM 2274 N N . LEU A 1 289 ? 5.248 7.241 3.017 1.00 96.88 289 LEU A N 1
ATOM 2275 C CA . LEU A 1 289 ? 5.313 5.985 2.275 1.00 96.88 289 LEU A CA 1
ATOM 2276 C C . LEU A 1 289 ? 6.762 5.561 2.025 1.00 96.88 289 LEU A C 1
ATOM 2278 O O . LEU A 1 289 ? 7.462 6.175 1.223 1.00 96.88 289 LEU A O 1
ATOM 2282 N N . ALA A 1 290 ? 7.175 4.467 2.658 1.00 96.19 290 ALA A N 1
ATOM 2283 C CA . ALA A 1 290 ? 8.440 3.795 2.386 1.00 96.19 290 ALA A CA 1
ATOM 2284 C C . ALA A 1 290 ? 8.250 2.668 1.364 1.00 96.19 290 ALA A C 1
ATOM 2286 O O . ALA A 1 290 ? 7.221 1.983 1.370 1.00 96.19 290 ALA A O 1
ATOM 2287 N N . ALA A 1 291 ? 9.250 2.454 0.512 1.00 96.56 291 ALA A N 1
ATOM 2288 C CA . ALA A 1 291 ? 9.261 1.413 -0.507 1.00 96.56 291 ALA A CA 1
ATOM 2289 C C . ALA A 1 291 ? 10.523 0.546 -0.406 1.00 96.56 291 ALA A C 1
ATOM 2291 O O . ALA A 1 291 ? 11.633 1.058 -0.268 1.00 96.56 291 ALA A O 1
ATOM 2292 N N . LYS A 1 292 ? 10.347 -0.772 -0.539 1.00 95.81 292 LYS A N 1
ATOM 2293 C CA . LYS A 1 292 ? 11.426 -1.757 -0.671 1.00 95.81 292 LYS A CA 1
ATOM 2294 C C . LYS A 1 292 ? 11.200 -2.637 -1.893 1.00 95.81 292 LYS A C 1
ATOM 2296 O O . LYS A 1 292 ? 10.052 -2.942 -2.231 1.00 95.81 292 LYS A O 1
ATOM 2301 N N . ALA A 1 293 ? 12.281 -3.102 -2.506 1.00 94.94 293 ALA A N 1
ATOM 2302 C CA . ALA A 1 293 ? 12.251 -4.194 -3.469 1.00 94.94 293 ALA A CA 1
ATOM 2303 C C . ALA A 1 293 ? 13.021 -5.386 -2.898 1.00 94.94 293 ALA A C 1
ATOM 2305 O O . ALA A 1 293 ? 14.208 -5.307 -2.597 1.00 94.94 293 ALA A O 1
ATOM 2306 N N . ASN A 1 294 ? 12.318 -6.500 -2.732 1.00 92.88 294 ASN A N 1
ATOM 2307 C CA . ASN A 1 294 ? 12.732 -7.646 -1.941 1.00 92.88 294 ASN A CA 1
ATOM 2308 C C . ASN A 1 294 ? 13.139 -7.205 -0.524 1.00 92.88 294 ASN A C 1
ATOM 2310 O O . ASN A 1 294 ? 12.275 -6.869 0.283 1.00 92.88 294 ASN A O 1
ATOM 2314 N N . HIS A 1 295 ? 14.436 -7.203 -0.231 1.00 89.94 295 HIS A N 1
ATOM 2315 C CA . HIS A 1 295 ? 15.013 -6.821 1.057 1.00 89.94 295 HIS A CA 1
ATOM 2316 C C . HIS A 1 295 ? 15.760 -5.479 1.004 1.00 89.94 295 HIS A C 1
ATOM 2318 O O . HIS A 1 295 ? 16.287 -5.051 2.026 1.00 89.94 295 HIS A O 1
ATOM 2324 N N . GLU A 1 296 ? 15.798 -4.813 -0.153 1.00 94.31 296 GLU A N 1
ATOM 2325 C CA . GLU A 1 296 ? 16.544 -3.572 -0.354 1.00 94.31 296 GLU A CA 1
ATOM 2326 C C . GLU A 1 296 ? 15.625 -2.352 -0.288 1.00 94.31 296 GLU A C 1
ATOM 2328 O O . GLU A 1 296 ? 14.569 -2.308 -0.930 1.00 94.31 296 GLU A O 1
ATOM 2333 N N . ASP A 1 297 ? 16.029 -1.366 0.509 1.00 95.06 297 ASP A N 1
ATOM 2334 C CA . ASP A 1 297 ? 15.320 -0.101 0.660 1.00 95.06 297 ASP A CA 1
ATOM 2335 C C . ASP A 1 297 ? 15.485 0.756 -0.595 1.00 95.06 297 ASP A C 1
ATOM 2337 O O . ASP A 1 297 ? 16.600 1.036 -1.024 1.00 95.06 297 ASP A O 1
ATOM 2341 N N . LEU A 1 298 ? 14.364 1.191 -1.174 1.00 95.38 298 LEU A N 1
ATOM 2342 C CA . LEU A 1 298 ? 14.378 2.101 -2.320 1.00 95.38 298 LEU A CA 1
ATOM 2343 C C . LEU A 1 298 ? 14.280 3.569 -1.891 1.00 95.38 298 LEU A C 1
ATOM 2345 O O . LEU A 1 298 ? 14.809 4.448 -2.566 1.00 95.38 298 LEU A O 1
ATOM 2349 N N . GLY A 1 299 ? 13.586 3.836 -0.782 1.00 95.81 299 GLY A N 1
ATOM 2350 C CA . GLY A 1 299 ? 13.429 5.175 -0.222 1.00 95.81 299 GLY A CA 1
ATOM 2351 C C . GLY A 1 299 ? 12.100 5.381 0.498 1.00 95.81 299 GLY A C 1
ATOM 2352 O O . GLY A 1 299 ? 11.278 4.468 0.618 1.00 95.81 299 GLY A O 1
ATOM 2353 N N . GLU A 1 300 ? 11.889 6.605 0.973 1.00 96.38 300 GLU A N 1
ATOM 2354 C CA . GLU A 1 300 ? 10.680 7.041 1.666 1.00 96.38 300 GLU A CA 1
ATOM 2355 C C . GLU A 1 300 ? 10.296 8.452 1.230 1.00 96.38 300 GLU A C 1
ATOM 2357 O O . GLU A 1 300 ? 11.150 9.331 1.118 1.00 96.38 300 GLU A O 1
ATOM 2362 N N . VAL A 1 301 ? 8.995 8.670 1.036 1.00 97.31 301 VAL A N 1
ATOM 2363 C CA . VAL A 1 301 ? 8.432 10.000 0.800 1.00 97.31 301 VAL A CA 1
ATOM 2364 C C . VAL A 1 301 ? 7.504 10.417 1.946 1.00 97.31 301 VAL A C 1
ATOM 2366 O O . VAL A 1 301 ? 6.662 9.618 2.368 1.00 97.31 301 VAL A O 1
ATOM 2369 N N . PRO A 1 302 ? 7.602 11.657 2.452 1.00 96.31 302 PRO A N 1
ATOM 2370 C CA . PRO A 1 302 ? 6.832 12.121 3.605 1.00 96.31 302 PRO A CA 1
ATOM 2371 C C . PRO A 1 302 ? 5.405 12.606 3.258 1.00 96.31 302 PRO A C 1
ATOM 2373 O O . PRO A 1 302 ? 4.862 13.449 3.970 1.00 96.31 302 PRO A O 1
ATOM 2376 N N . SER A 1 303 ? 4.759 12.068 2.213 1.00 96.81 303 SER A N 1
ATOM 2377 C CA . SER A 1 303 ? 3.394 12.460 1.812 1.00 96.81 303 SER A CA 1
ATOM 2378 C C . SER A 1 303 ? 2.326 11.470 2.281 1.00 96.81 303 SER A C 1
ATOM 2380 O O . SER A 1 303 ? 2.239 10.321 1.8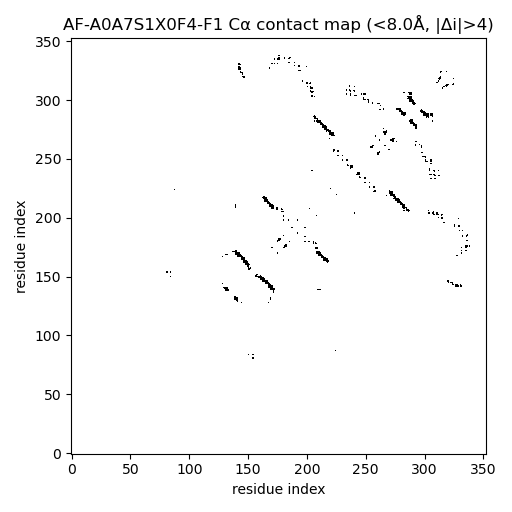26 1.00 96.81 303 SER A O 1
ATOM 2382 N N . GLN A 1 304 ? 1.432 11.967 3.141 1.00 96.75 304 GLN A N 1
ATOM 2383 C CA . GLN A 1 304 ? 0.239 11.241 3.585 1.00 96.75 304 GLN A CA 1
ATOM 2384 C C . GLN A 1 304 ? -0.732 10.971 2.439 1.00 96.75 304 GLN A C 1
ATOM 2386 O O . GLN A 1 304 ? -1.391 9.931 2.411 1.00 96.75 304 GLN A O 1
ATOM 2391 N N . GLN A 1 305 ? -0.817 11.886 1.473 1.00 97.44 305 GLN A N 1
ATOM 2392 C CA . GLN A 1 305 ? -1.718 11.756 0.335 1.00 97.44 305 GLN A CA 1
ATOM 2393 C C . GLN A 1 305 ? -1.216 10.685 -0.636 1.00 97.44 305 GLN A C 1
ATOM 2395 O O . GLN A 1 305 ? -2.024 9.889 -1.117 1.00 97.44 305 GLN A O 1
ATOM 2400 N N . VAL A 1 306 ? 0.099 10.592 -0.865 1.00 97.62 306 VAL A N 1
ATOM 2401 C CA . VAL A 1 306 ? 0.705 9.512 -1.663 1.00 97.62 306 VAL A CA 1
ATOM 2402 C C . VAL A 1 306 ? 0.485 8.157 -0.991 1.00 97.62 306 VAL A C 1
ATOM 2404 O O . VAL A 1 306 ? 0.026 7.216 -1.648 1.00 97.62 306 VAL A O 1
ATOM 2407 N N . ALA A 1 307 ? 0.724 8.057 0.322 1.00 97.69 307 ALA A N 1
ATOM 2408 C CA . ALA A 1 307 ? 0.445 6.836 1.071 1.00 97.69 307 ALA A CA 1
ATOM 2409 C C . ALA A 1 307 ? -1.042 6.454 0.975 1.00 97.69 307 ALA A C 1
ATOM 2411 O O . ALA A 1 307 ? -1.378 5.340 0.568 1.00 97.69 307 ALA A O 1
ATOM 2412 N N . ALA A 1 308 ? -1.951 7.380 1.284 1.00 97.56 308 ALA A N 1
ATOM 2413 C CA . ALA A 1 308 ? -3.390 7.140 1.230 1.00 97.56 308 ALA A CA 1
ATOM 2414 C C . ALA A 1 308 ? -3.870 6.743 -0.175 1.00 97.56 308 ALA A C 1
ATOM 2416 O O . ALA A 1 308 ? -4.698 5.843 -0.301 1.00 97.56 308 ALA A O 1
ATOM 2417 N N . ALA A 1 309 ? -3.329 7.354 -1.231 1.00 98.12 309 ALA A N 1
ATOM 2418 C CA . ALA A 1 309 ? -3.646 7.024 -2.617 1.00 98.12 309 ALA A CA 1
ATOM 2419 C C . ALA A 1 309 ? -3.227 5.600 -3.004 1.00 98.12 309 ALA A C 1
ATOM 2421 O O . ALA A 1 309 ? -3.962 4.920 -3.725 1.00 98.12 309 ALA A O 1
ATOM 2422 N N . LEU A 1 310 ? -2.078 5.127 -2.507 1.00 97.94 310 LEU A N 1
ATOM 2423 C CA . LEU A 1 310 ? -1.661 3.742 -2.700 1.00 97.94 310 LEU A CA 1
ATOM 2424 C C . LEU A 1 310 ? -2.638 2.779 -2.016 1.00 97.94 310 LEU A C 1
ATOM 2426 O O . LEU A 1 310 ? -3.119 1.844 -2.652 1.00 97.94 310 LEU A O 1
ATOM 2430 N N . PHE A 1 311 ? -2.977 3.007 -0.745 1.00 97.94 311 PHE A N 1
ATOM 2431 C CA . PHE A 1 311 ? -3.913 2.136 -0.024 1.00 97.94 311 PHE A CA 1
ATOM 2432 C C . PHE A 1 311 ? -5.356 2.245 -0.553 1.00 97.94 311 PHE A C 1
ATOM 2434 O O . PHE A 1 311 ? -6.092 1.258 -0.514 1.00 97.94 311 PHE A O 1
ATOM 2441 N N . ASP A 1 312 ? -5.753 3.378 -1.146 1.00 98.19 312 ASP A N 1
ATOM 2442 C CA . ASP A 1 312 ? -7.033 3.532 -1.857 1.00 98.19 312 ASP A CA 1
ATOM 2443 C C . ASP A 1 312 ? -7.171 2.554 -3.036 1.00 98.19 312 ASP A C 1
ATOM 2445 O O . ASP A 1 312 ? -8.282 2.145 -3.377 1.00 98.19 312 ASP A O 1
ATOM 2449 N N . LEU A 1 313 ? -6.063 2.092 -3.631 1.00 97.38 313 LEU A N 1
ATOM 2450 C CA . LEU A 1 313 ? -6.128 1.048 -4.658 1.00 97.38 313 LEU A CA 1
ATOM 2451 C C . LEU A 1 313 ? -6.650 -0.284 -4.139 1.00 97.38 313 LEU A C 1
ATOM 2453 O O . LEU A 1 313 ? -7.211 -1.051 -4.916 1.00 97.38 313 LEU A O 1
ATOM 2457 N N . TYR A 1 314 ? -6.485 -0.565 -2.852 1.00 97.94 314 TYR A N 1
ATOM 2458 C CA . TYR A 1 314 ? -6.818 -1.859 -2.261 1.00 97.94 314 TYR A CA 1
ATOM 2459 C C . TYR A 1 314 ? -8.044 -1.780 -1.356 1.00 97.94 314 TYR A C 1
ATOM 2461 O O . TYR A 1 314 ? -8.818 -2.733 -1.296 1.00 97.94 314 TYR A O 1
ATOM 2469 N N . LEU A 1 315 ? -8.256 -0.636 -0.703 1.00 98.00 315 LEU A N 1
ATOM 2470 C CA . LEU A 1 315 ? -9.334 -0.417 0.261 1.00 98.00 315 LEU A CA 1
ATOM 2471 C C . LEU A 1 315 ? -10.393 0.584 -0.222 1.00 98.00 315 LEU A C 1
ATOM 2473 O O . LEU A 1 315 ? -11.476 0.641 0.354 1.00 98.00 315 LEU A O 1
ATOM 2477 N N . GLY A 1 316 ? -10.124 1.355 -1.277 1.00 96.88 316 GLY A N 1
ATOM 2478 C CA . GLY A 1 316 ? -11.017 2.404 -1.772 1.00 96.88 316 GLY A CA 1
ATOM 2479 C C . GLY A 1 316 ? -12.305 1.896 -2.419 1.00 96.88 316 GLY A C 1
ATOM 2480 O O . GLY A 1 316 ? -12.630 0.708 -2.390 1.00 96.88 316 GLY A O 1
ATOM 2481 N N . ASP A 1 317 ? -13.056 2.807 -3.037 1.00 95.00 317 ASP A N 1
ATOM 2482 C CA . ASP A 1 317 ? -14.365 2.504 -3.647 1.00 95.00 317 ASP A CA 1
ATOM 2483 C C . ASP A 1 317 ? -14.261 1.503 -4.813 1.00 95.00 317 ASP A C 1
ATOM 2485 O O . ASP A 1 317 ? -15.135 0.662 -5.010 1.00 95.00 317 ASP A O 1
ATOM 2489 N N . ASN A 1 318 ? -13.148 1.553 -5.549 1.00 94.44 318 ASN A N 1
ATOM 2490 C CA . ASN A 1 318 ? -12.848 0.670 -6.678 1.00 94.44 318 ASN A CA 1
ATOM 2491 C C . ASN A 1 318 ? -11.548 -0.103 -6.401 1.00 94.44 318 ASN A C 1
ATOM 2493 O O . ASN A 1 318 ? -10.507 0.281 -6.947 1.00 94.44 318 ASN A O 1
ATOM 2497 N N . PRO A 1 319 ? -11.564 -1.108 -5.510 1.00 96.69 319 PRO A N 1
ATOM 2498 C CA . PRO A 1 319 ? -10.364 -1.828 -5.114 1.00 96.69 319 PRO A CA 1
ATOM 2499 C C . PRO A 1 319 ? -9.884 -2.772 -6.223 1.00 96.69 319 PRO A C 1
ATOM 2501 O O . PRO A 1 319 ? -10.671 -3.253 -7.036 1.00 96.69 319 PRO A O 1
ATOM 2504 N N . VAL A 1 320 ? -8.597 -3.117 -6.199 1.00 94.62 320 VAL A N 1
ATOM 2505 C CA . VAL A 1 320 ? -8.001 -4.146 -7.068 1.00 94.62 320 VAL A CA 1
ATOM 2506 C C . VAL A 1 320 ? -8.732 -5.487 -6.938 1.00 94.62 320 VAL A C 1
ATOM 2508 O O . VAL A 1 320 ? -8.917 -6.180 -7.937 1.00 94.62 320 VAL A O 1
ATOM 2511 N N . HIS A 1 321 ? -9.161 -5.845 -5.723 1.00 95.88 321 HIS A N 1
ATOM 2512 C CA 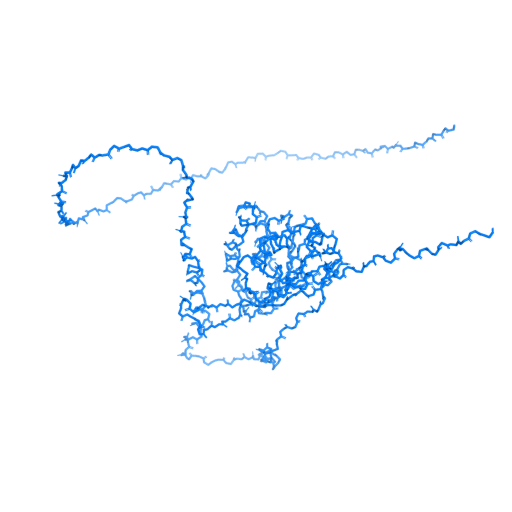. HIS A 1 321 ? -9.837 -7.110 -5.446 1.00 95.88 321 HIS A CA 1
ATOM 2513 C C . HIS A 1 321 ? -10.893 -6.944 -4.336 1.00 95.88 321 HIS A C 1
ATOM 2515 O O . HIS A 1 321 ? -10.568 -6.865 -3.150 1.00 95.88 321 HIS A O 1
ATOM 2521 N N . HIS A 1 322 ? -12.180 -6.919 -4.705 1.00 95.94 322 HIS A N 1
ATOM 2522 C CA . HIS A 1 322 ? -13.291 -6.627 -3.781 1.00 95.94 322 HIS A CA 1
ATOM 2523 C C . HIS A 1 322 ? -13.382 -7.584 -2.584 1.00 95.94 322 HIS A C 1
ATOM 2525 O O . HIS A 1 322 ? -13.629 -7.144 -1.462 1.00 95.94 322 HIS A O 1
ATOM 2531 N N . LYS A 1 323 ? -13.152 -8.887 -2.793 1.00 97.12 323 LYS A N 1
ATOM 2532 C CA . LYS A 1 323 ? -13.158 -9.859 -1.689 1.00 97.12 323 LYS A CA 1
ATOM 2533 C C . LYS A 1 323 ? -12.019 -9.586 -0.701 1.00 97.12 323 LYS A C 1
ATOM 2535 O O . LYS A 1 323 ? -12.239 -9.682 0.497 1.00 97.12 323 LYS A O 1
ATOM 2540 N N . ALA A 1 324 ? -10.843 -9.180 -1.191 1.00 97.75 324 ALA A N 1
ATOM 2541 C CA . ALA A 1 324 ? -9.695 -8.886 -0.330 1.00 97.75 324 ALA A CA 1
ATOM 2542 C C . ALA A 1 324 ? -9.943 -7.625 0.506 1.00 97.75 324 ALA A C 1
ATOM 2544 O O . ALA A 1 324 ? -9.662 -7.632 1.696 1.00 97.75 324 ALA A O 1
ATOM 2545 N N . LYS A 1 325 ? -10.562 -6.588 -0.084 1.00 98.38 325 LYS A N 1
ATOM 2546 C CA . LYS A 1 325 ? -11.029 -5.403 0.655 1.00 98.38 325 LYS A CA 1
ATOM 2547 C C . LYS A 1 325 ? -11.932 -5.791 1.830 1.00 98.38 325 LYS A C 1
ATOM 2549 O O . LYS A 1 325 ? -11.703 -5.331 2.941 1.00 98.38 325 LYS A O 1
ATOM 2554 N N . ARG A 1 326 ? -12.938 -6.641 1.589 1.00 98.19 326 ARG A N 1
ATOM 2555 C CA . ARG A 1 326 ? -13.884 -7.077 2.632 1.00 98.19 326 ARG A CA 1
ATOM 2556 C C . ARG A 1 326 ? -13.205 -7.878 3.737 1.00 98.19 326 ARG A C 1
ATOM 2558 O O . ARG A 1 326 ? -13.448 -7.598 4.902 1.00 98.19 326 ARG A O 1
ATOM 2565 N N . VAL A 1 327 ? -12.340 -8.827 3.372 1.00 98.50 327 VAL A N 1
ATOM 2566 C CA . VAL A 1 327 ? -11.568 -9.624 4.341 1.00 98.50 327 VAL A CA 1
ATOM 2567 C C . VAL A 1 327 ? -10.651 -8.726 5.172 1.00 98.50 327 VAL A C 1
ATOM 2569 O O . VAL A 1 327 ? -10.637 -8.843 6.391 1.00 98.50 327 VAL A O 1
ATOM 2572 N N . ALA A 1 328 ? -9.964 -7.769 4.542 1.00 98.44 328 ALA A N 1
ATOM 2573 C CA . ALA A 1 328 ? -9.129 -6.804 5.249 1.00 98.44 328 ALA A CA 1
ATOM 2574 C C . ALA A 1 328 ? -9.949 -5.943 6.218 1.00 98.44 328 ALA A C 1
ATOM 2576 O O . ALA A 1 328 ? -9.562 -5.790 7.371 1.00 98.44 328 ALA A O 1
ATOM 2577 N N . GLY A 1 329 ? -11.089 -5.411 5.766 1.00 98.12 329 GLY A N 1
ATOM 2578 C CA . GLY A 1 329 ? -11.997 -4.637 6.612 1.00 98.12 329 GLY A CA 1
ATOM 2579 C C . GLY A 1 329 ? -12.482 -5.445 7.813 1.00 98.12 329 GLY A C 1
ATOM 2580 O O . GLY A 1 329 ? -12.418 -4.962 8.937 1.00 98.12 329 GLY A O 1
ATOM 2581 N N . GLN A 1 330 ? -12.886 -6.697 7.597 1.00 98.31 330 GLN A N 1
ATOM 2582 C CA . GLN A 1 330 ? -13.310 -7.582 8.679 1.00 98.31 330 GLN A CA 1
ATOM 2583 C C . GLN A 1 330 ? -12.176 -7.830 9.673 1.00 98.31 330 GLN A C 1
ATOM 2585 O O . GLN A 1 330 ? -12.361 -7.667 10.874 1.00 98.31 330 GLN A O 1
ATOM 2590 N N . LYS A 1 331 ? -10.980 -8.162 9.181 1.00 98.00 331 LYS A N 1
ATOM 2591 C CA . LYS A 1 331 ? -9.834 -8.458 10.038 1.00 98.00 331 LYS A CA 1
ATOM 2592 C C . LYS A 1 331 ? -9.409 -7.249 10.868 1.00 98.00 331 LYS A C 1
ATOM 2594 O O . LYS A 1 331 ? -9.101 -7.394 12.048 1.00 98.00 331 LYS A O 1
ATOM 2599 N N . VAL A 1 332 ? -9.411 -6.049 10.283 1.00 97.56 332 VAL A N 1
ATOM 2600 C CA . VAL A 1 332 ? -9.122 -4.822 11.037 1.00 97.56 332 VAL A CA 1
ATOM 2601 C C . VAL A 1 332 ? -10.219 -4.545 12.062 1.00 97.56 332 VAL A C 1
ATOM 2603 O O . VAL A 1 332 ? -9.899 -4.170 13.187 1.00 97.56 332 VAL A O 1
ATOM 2606 N N . HIS A 1 333 ? -11.491 -4.757 11.713 1.00 97.62 333 HIS A N 1
ATOM 2607 C CA . HIS A 1 333 ? -12.601 -4.638 12.657 1.00 97.62 333 HIS A CA 1
ATOM 2608 C C . HIS A 1 333 ? -12.447 -5.588 13.854 1.00 97.62 333 HIS A C 1
ATOM 2610 O O . HIS A 1 333 ? -12.451 -5.132 14.992 1.00 97.62 333 HIS A O 1
ATOM 2616 N N . GLU A 1 334 ? -12.168 -6.869 13.614 1.00 96.69 334 GLU A N 1
ATOM 2617 C CA . GLU A 1 334 ? -11.885 -7.852 14.667 1.00 96.69 334 GLU A CA 1
ATOM 2618 C C . GLU A 1 334 ? -10.739 -7.392 15.582 1.00 96.69 334 GLU A C 1
ATOM 2620 O O . GLU A 1 334 ? -10.827 -7.497 16.803 1.00 96.69 334 GLU A O 1
ATOM 2625 N N . ILE A 1 335 ? -9.665 -6.839 15.012 1.00 95.62 335 ILE A N 1
ATOM 2626 C CA . ILE A 1 335 ? -8.519 -6.317 15.770 1.00 95.62 335 ILE A CA 1
ATOM 2627 C C . ILE A 1 335 ? -8.927 -5.163 16.691 1.00 95.62 335 ILE A C 1
ATOM 2629 O O . ILE A 1 335 ? -8.514 -5.142 17.857 1.00 95.62 335 ILE A O 1
ATOM 2633 N N . ILE A 1 336 ? -9.699 -4.198 16.177 1.00 95.75 336 ILE A N 1
ATOM 2634 C CA . ILE A 1 336 ? -10.109 -3.023 16.953 1.00 95.75 336 ILE A CA 1
ATOM 2635 C C . ILE A 1 336 ? -11.210 -3.357 17.957 1.00 95.75 336 ILE A C 1
ATOM 2637 O O . ILE A 1 336 ? -11.214 -2.761 19.026 1.00 95.75 336 ILE A O 1
ATOM 2641 N N . SER A 1 337 ? -12.093 -4.315 17.676 1.00 93.06 337 SER A N 1
ATOM 2642 C CA . SER A 1 337 ? -13.142 -4.750 18.604 1.00 93.06 337 SER A CA 1
ATOM 2643 C C . SER A 1 337 ? -12.583 -5.623 19.727 1.00 93.06 337 SER A C 1
ATOM 2645 O O . SER A 1 337 ? -12.921 -5.406 20.888 1.00 93.06 337 SER A O 1
ATOM 2647 N N . ASN A 1 338 ? -11.627 -6.507 19.426 1.00 83.81 338 ASN A N 1
ATOM 2648 C CA . ASN A 1 338 ? -10.953 -7.368 20.403 1.00 83.81 338 ASN A CA 1
ATOM 2649 C C . ASN A 1 338 ? -9.800 -6.657 21.132 1.00 83.81 338 ASN A C 1
ATOM 2651 O O . ASN A 1 338 ? -8.749 -7.271 21.345 1.00 83.81 338 ASN A O 1
ATOM 2655 N N . ALA A 1 339 ? -9.906 -5.364 21.469 1.00 65.50 339 ALA A N 1
ATOM 2656 C CA . ALA A 1 339 ? -8.894 -4.827 22.381 1.00 65.50 339 ALA A CA 1
ATOM 2657 C C . ALA A 1 339 ? -9.152 -5.418 23.759 1.00 65.50 339 ALA A C 1
ATOM 2659 O O . ALA A 1 339 ? -10.166 -5.123 24.389 1.00 65.50 339 ALA A O 1
ATOM 2660 N N . GLU A 1 340 ? -8.223 -6.257 24.194 1.00 56.59 340 GLU A N 1
ATOM 2661 C CA . GLU A 1 340 ? -8.107 -6.650 25.583 1.00 56.59 340 GLU A CA 1
ATOM 2662 C C . GLU A 1 340 ? -8.161 -5.386 26.443 1.00 56.59 340 GLU A C 1
ATOM 2664 O O . GLU A 1 340 ? -7.448 -4.405 26.199 1.00 56.59 340 GLU A O 1
ATOM 2669 N N . THR A 1 341 ? -9.054 -5.398 27.430 1.00 44.47 341 THR A N 1
ATOM 2670 C CA . THR A 1 341 ? -9.003 -4.467 28.552 1.00 44.47 341 THR A CA 1
ATOM 2671 C C . THR A 1 341 ? -7.566 -4.428 29.070 1.00 44.47 341 THR A C 1
ATOM 2673 O O . THR A 1 341 ? -7.010 -5.498 29.334 1.00 44.47 341 THR A O 1
ATOM 2676 N N . PRO A 1 342 ? -6.948 -3.244 29.232 1.00 44.16 342 PRO A N 1
ATOM 2677 C CA . PRO A 1 342 ? -5.634 -3.158 29.844 1.00 44.16 342 PRO A CA 1
ATOM 2678 C C . PRO A 1 342 ? -5.677 -3.878 31.194 1.00 44.16 342 PRO A C 1
ATOM 2680 O O . PRO A 1 342 ? -6.527 -3.571 32.031 1.00 44.16 342 PRO A O 1
ATOM 2683 N N . VAL A 1 343 ? -4.756 -4.817 31.419 1.00 45.22 343 VAL A N 1
ATOM 2684 C CA . VAL A 1 343 ? -4.586 -5.574 32.675 1.00 45.22 343 VAL A CA 1
ATOM 2685 C C . VAL A 1 343 ? -3.996 -4.669 33.774 1.00 45.22 343 VAL A C 1
ATOM 2687 O O . VAL A 1 343 ? -3.061 -5.030 34.475 1.00 45.22 343 VAL A O 1
ATOM 2690 N N . HIS A 1 344 ? -4.511 -3.446 33.917 1.00 44.53 344 HIS A N 1
ATOM 2691 C CA . HIS A 1 344 ? -4.032 -2.457 34.883 1.00 44.53 344 HIS A CA 1
ATOM 2692 C C . HIS A 1 344 ? -5.039 -2.122 35.991 1.00 44.53 344 HIS A C 1
ATOM 2694 O O . HIS A 1 344 ? -4.802 -1.205 36.772 1.00 44.53 344 HIS A O 1
ATOM 2700 N N . SER A 1 345 ? -6.127 -2.886 36.130 1.00 43.81 345 SER A N 1
ATOM 2701 C CA . SER A 1 345 ? -7.127 -2.683 37.191 1.00 43.81 345 SER A CA 1
ATOM 2702 C C . SER A 1 345 ? -7.360 -3.911 38.077 1.00 43.81 345 SER A C 1
ATOM 2704 O O . SER A 1 345 ? -8.491 -4.186 38.469 1.00 43.81 345 SER A O 1
ATOM 2706 N N . LEU A 1 346 ? -6.296 -4.633 38.431 1.00 43.88 346 LEU A N 1
ATOM 2707 C CA . LEU A 1 346 ? -6.295 -5.551 39.576 1.00 43.88 346 LEU A CA 1
ATOM 2708 C C . LEU A 1 346 ? -5.186 -5.143 40.553 1.00 43.88 346 LEU A C 1
ATOM 2710 O O . LEU A 1 346 ? -4.252 -5.892 40.811 1.00 43.88 346 LEU A O 1
ATOM 2714 N N . ILE A 1 347 ? -5.287 -3.927 41.096 1.00 48.16 347 ILE A N 1
ATOM 2715 C CA . ILE A 1 347 ? -4.695 -3.648 42.407 1.00 48.16 347 ILE A CA 1
ATOM 2716 C C . ILE A 1 347 ? -5.736 -4.134 43.422 1.00 48.16 347 ILE A C 1
ATOM 2718 O O . ILE A 1 347 ? -6.801 -3.513 43.520 1.00 48.16 347 ILE A O 1
ATOM 2722 N N . PRO A 1 348 ? -5.506 -5.242 44.149 1.00 46.88 348 PRO A N 1
ATOM 2723 C CA . PRO A 1 348 ? -6.380 -5.608 45.249 1.00 46.88 348 PRO A CA 1
ATOM 2724 C C . PRO A 1 348 ? -6.321 -4.483 46.284 1.00 46.88 348 PRO A C 1
ATOM 2726 O O . PRO A 1 348 ? -5.253 -4.139 46.790 1.00 46.88 348 PRO A O 1
ATOM 2729 N N . LYS A 1 349 ? -7.478 -3.882 46.577 1.00 46.16 349 LYS A N 1
ATOM 2730 C CA . LYS A 1 349 ? -7.644 -3.017 47.745 1.00 46.16 349 LYS A CA 1
ATOM 2731 C C . LYS A 1 349 ? -7.316 -3.860 48.977 1.00 46.16 349 LYS A C 1
ATOM 2733 O O . LYS A 1 349 ? -8.133 -4.673 49.398 1.00 46.16 349 LYS A O 1
ATOM 2738 N N . LEU A 1 350 ? -6.116 -3.686 49.522 1.00 51.28 350 LEU A N 1
ATOM 2739 C CA . LEU A 1 350 ? -5.800 -4.121 50.875 1.00 51.28 350 LEU A CA 1
ATOM 2740 C C . LEU A 1 350 ? -6.724 -3.342 51.817 1.00 51.28 350 LEU A C 1
ATOM 2742 O O . LEU A 1 350 ? -6.693 -2.111 51.853 1.00 51.28 350 LEU A O 1
ATOM 2746 N N . LEU A 1 351 ? -7.600 -4.070 52.505 1.00 44.59 351 LEU A N 1
ATOM 2747 C CA . LEU A 1 351 ? -8.406 -3.535 53.595 1.00 44.59 351 LEU A CA 1
ATOM 2748 C C . LEU A 1 351 ? -7.465 -3.120 54.738 1.00 44.59 351 LEU A C 1
ATOM 2750 O O . LEU A 1 351 ? -6.533 -3.871 55.037 1.00 44.59 351 LEU A O 1
ATOM 2754 N N . PRO A 1 352 ? -7.679 -1.953 55.368 1.00 58.03 352 PRO A N 1
ATOM 2755 C CA . PRO A 1 352 ? -6.935 -1.587 56.562 1.00 58.03 352 PRO A CA 1
ATOM 2756 C C . PRO A 1 352 ? -7.367 -2.488 57.727 1.00 58.03 352 PRO A C 1
ATOM 2758 O O . PRO A 1 352 ? -8.561 -2.746 57.898 1.00 58.03 352 PRO A O 1
ATOM 2761 N N . VAL A 1 353 ? -6.375 -2.981 58.473 1.00 61.12 353 VAL A N 1
ATOM 2762 C CA . VAL A 1 353 ? -6.532 -3.694 59.752 1.00 61.12 353 VAL A CA 1
ATOM 2763 C C . VAL A 1 353 ? -6.816 -2.695 60.862 1.00 61.12 353 VAL A C 1
ATOM 2765 O O . VAL A 1 353 ? -6.157 -1.628 60.850 1.00 61.12 353 VAL A O 1
#

InterPro domains:
  IPR016088 Chalcone isomerase, 3-layer sandwich [G3DSA:3.50.70.10] (126-314)
  IPR016089 Chalcone isomerase, orthogonal bundle domain superfamily [G3DSA:1.10.890.20] (175-326)
  IPR036298 Chalcone isomerase superfamily [SSF54626] (126-337)

Solvent-accessible surface area (backbone atoms only — not comparable to full-atom values): 22150 Å² total; per-residue (Å²): 134,84,87,86,89,91,85,88,89,86,82,90,82,90,83,90,84,86,90,81,84,87,83,89,81,87,82,81,85,80,82,87,82,87,83,86,87,84,90,82,89,86,89,85,87,83,88,82,86,90,83,88,82,84,87,80,88,81,92,83,83,89,82,91,80,91,77,92,74,84,82,85,79,88,74,85,91,76,84,71,73,64,70,67,51,63,64,59,56,66,55,55,50,51,68,65,52,70,80,74,80,85,91,75,87,83,93,76,92,80,81,90,78,81,77,54,73,64,73,73,60,63,81,74,68,77,84,79,75,64,65,59,51,74,56,96,95,44,64,20,37,59,33,29,58,46,50,37,66,41,60,40,69,91,75,80,38,42,89,53,66,44,61,52,28,40,35,37,37,30,36,23,54,71,36,34,39,73,19,73,61,16,71,74,47,36,89,55,59,62,85,74,44,66,80,32,63,67,57,36,53,43,64,33,55,42,43,61,39,42,35,36,38,40,37,31,30,64,40,70,41,51,35,70,58,51,52,54,49,51,50,59,50,37,32,55,30,12,45,76,70,74,35,60,59,77,46,65,50,52,55,58,54,52,50,37,59,34,76,92,58,44,58,72,90,46,40,69,52,95,62,26,34,28,55,62,39,34,38,38,40,31,40,35,91,85,13,10,32,32,36,27,53,68,90,44,79,55,50,71,32,86,33,46,43,55,31,21,15,59,38,28,42,43,42,36,99,73,31,66,30,66,69,27,30,43,43,27,52,49,45,50,48,53,43,23,49,62,56,73,74,77,92,77,82,79,75,78,82,77,76,85,130

Radius of gyration: 32.45 Å; Cα contacts (8 Å, |Δi|>4): 415; chains: 1; bounding box: 103×64×115 Å